Protein AF-A0A0D2YDQ7-F1 (afdb_monomer)

Organism: Fusarium oxysporum (strain Fo5176) (NCBI:txid660025)

Mean predicted aligned error: 11.56 Å

Nearest PDB structures (foldseek):
  8otz-assembly1_DQ  TM=3.233E-01  e=1.548E+00  Bos taurus
  6grj-assembly1_H  TM=3.382E-01  e=8.538E+00  Aeromonas hydrophila
  7a0g-assembly1_DDD  TM=2.797E-01  e=8.132E+00  Serratia marcescens
  7a0g-assembly1_HHH  TM=2.483E-01  e=7.376E+00  Serratia marcescens

pLDDT: mean 74.94, std 15.21, range [38.12, 94.12]

Secondary structure (DSSP, 8-state):
--HHHHHHHHHHHHHHHHHHHHTTHHHHHHHHHHHHH-PPPTT-TTHHHHHHHHHHHHHHHHHHHHHHHHHHHHHHHHHHHHTT----HHHHHHHHHHHHHHHHHHHHHHHHHHHHHHHHHHHHHHHHHHHHHTTS-HHHHHHHHHT-HHHHHHHHHHHHHHHHHHHHHHHHHHHHHHHTT--S-HHHHHHHHHHHHHHHHHHHHHHHHHHHHHHH--SS-GGGS-----GGGGGGGGSS--

Sequence (242 aa):
MDSEEQIRDELFPSETSAVLLGILIPPLLILWISSLYLVRREDDPARMAFMYMKIVFPMALLALTLRFIHVMAMNKILVSHVSDETPLDEFLHCMVHVINRLDALSATLLDVTDVFLIITLFELGNGFLIYLTAKRSSFYLVVRARDKPLIFDSTMIFLGVTVLNLLNPGRQLLMIILDLNQDGRNIAREYFYLIDNILDHWVRFFIIALIFVLGLRKDNGLWTTPSRLPGDLVPAMNVIKG

Structure (mmCIF, N/CA/C/O backbone):
data_AF-A0A0D2YDQ7-F1
#
_entry.id   AF-A0A0D2YDQ7-F1
#
loop_
_atom_site.group_PDB
_atom_site.id
_atom_site.type_symbol
_atom_site.label_atom_id
_atom_site.label_alt_id
_atom_site.label_comp_id
_atom_site.label_asym_id
_atom_site.label_entity_id
_atom_site.label_seq_id
_atom_site.pdbx_PDB_ins_code
_atom_site.Cartn_x
_atom_site.Cartn_y
_atom_site.Cartn_z
_atom_site.occupancy
_atom_site.B_iso_or_equiv
_atom_site.auth_seq_id
_atom_site.auth_comp_id
_atom_site.auth_asym_id
_atom_site.auth_atom_id
_atom_site.pdbx_PDB_model_num
ATOM 1 N N . MET A 1 1 ? 14.907 -15.180 -32.600 1.00 52.59 1 MET A N 1
ATOM 2 C CA . MET A 1 1 ? 14.448 -14.601 -31.326 1.00 52.59 1 MET A CA 1
ATOM 3 C C . MET A 1 1 ? 14.985 -13.209 -31.379 1.00 52.59 1 MET A C 1
ATOM 5 O O . MET A 1 1 ? 16.181 -12.992 -31.199 1.00 52.59 1 MET A O 1
ATOM 9 N N . ASP A 1 2 ? 14.127 -12.347 -31.882 1.00 61.75 2 ASP A N 1
ATOM 10 C CA . ASP A 1 2 ? 14.556 -11.127 -32.538 1.00 61.75 2 ASP A CA 1
ATOM 11 C C . ASP A 1 2 ? 14.401 -10.003 -31.513 1.00 61.75 2 ASP A C 1
ATOM 13 O O . ASP A 1 2 ? 13.579 -10.114 -30.602 1.00 61.75 2 ASP A O 1
ATOM 17 N N . SER A 1 3 ? 15.223 -8.956 -31.580 1.00 62.81 3 SER A N 1
ATOM 18 C CA . SER A 1 3 ? 15.319 -7.979 -30.483 1.00 62.81 3 SER A CA 1
ATOM 19 C C . SER A 1 3 ? 13.960 -7.372 -30.112 1.00 62.81 3 SER A C 1
ATOM 21 O O . SER A 1 3 ? 13.653 -7.251 -28.929 1.00 62.81 3 SER A O 1
ATOM 23 N N . GLU A 1 4 ? 13.104 -7.090 -31.099 1.00 62.59 4 GLU A N 1
ATOM 24 C CA . GLU A 1 4 ? 11.729 -6.602 -30.895 1.00 62.59 4 GLU A CA 1
ATOM 25 C C . GLU A 1 4 ? 10.821 -7.539 -30.078 1.00 62.59 4 GLU A C 1
ATOM 27 O O . GLU A 1 4 ? 9.853 -7.076 -29.475 1.00 62.59 4 GLU A O 1
ATOM 32 N N . GLU A 1 5 ? 11.085 -8.847 -30.084 1.00 65.00 5 GLU A N 1
ATOM 33 C CA . GLU A 1 5 ? 10.310 -9.853 -29.350 1.00 65.00 5 GLU A CA 1
ATOM 34 C C . GLU A 1 5 ? 10.677 -9.803 -27.860 1.00 65.00 5 GLU A C 1
ATOM 36 O O . GLU A 1 5 ? 9.800 -9.624 -27.018 1.00 65.00 5 GLU A O 1
ATOM 41 N N . GLN A 1 6 ? 11.978 -9.798 -27.543 1.00 65.50 6 GLN A N 1
ATOM 42 C CA . GLN A 1 6 ? 12.469 -9.634 -26.169 1.00 65.50 6 GLN A CA 1
ATOM 43 C C . GLN A 1 6 ? 12.083 -8.267 -25.573 1.00 65.50 6 GLN A C 1
ATOM 45 O O . GLN A 1 6 ? 11.610 -8.198 -24.443 1.00 65.50 6 GLN A O 1
ATOM 50 N N . ILE A 1 7 ? 12.225 -7.176 -26.336 1.00 63.25 7 ILE A N 1
ATOM 51 C CA . ILE A 1 7 ? 11.867 -5.820 -25.877 1.00 63.25 7 ILE A CA 1
ATOM 52 C C . ILE A 1 7 ? 10.371 -5.725 -25.545 1.00 63.25 7 ILE A C 1
ATOM 54 O O . ILE A 1 7 ? 9.978 -5.031 -24.608 1.00 63.25 7 ILE A O 1
ATOM 58 N N . ARG A 1 8 ? 9.522 -6.433 -26.298 1.00 63.00 8 ARG A N 1
ATOM 59 C CA . ARG A 1 8 ? 8.079 -6.491 -26.044 1.00 63.00 8 ARG A CA 1
ATOM 60 C C . ARG A 1 8 ? 7.776 -7.244 -24.752 1.00 63.00 8 ARG A C 1
ATOM 62 O O . ARG A 1 8 ? 6.982 -6.745 -23.953 1.00 63.00 8 ARG A O 1
ATOM 69 N N . ASP A 1 9 ? 8.429 -8.383 -24.539 1.00 68.00 9 ASP A N 1
ATOM 70 C CA . ASP A 1 9 ? 8.286 -9.180 -23.320 1.00 68.00 9 ASP A CA 1
ATOM 71 C C . ASP A 1 9 ? 8.752 -8.415 -22.065 1.00 68.00 9 ASP A C 1
ATOM 73 O O . ASP A 1 9 ? 8.064 -8.483 -21.052 1.00 68.00 9 ASP A O 1
ATOM 77 N N . GLU A 1 10 ? 9.815 -7.602 -22.141 1.00 67.69 10 GLU A N 1
ATOM 78 C CA . GLU A 1 10 ? 10.293 -6.757 -21.025 1.00 67.69 10 GLU A CA 1
ATOM 79 C C . GLU A 1 10 ? 9.415 -5.499 -20.780 1.00 67.69 10 GLU A C 1
ATOM 81 O O . GLU A 1 10 ? 9.261 -5.025 -19.644 1.00 67.69 10 GLU A O 1
ATOM 86 N N . LEU A 1 11 ? 8.794 -4.936 -21.827 1.00 69.81 11 LEU A N 1
ATOM 87 C CA . LEU A 1 11 ? 7.985 -3.712 -21.722 1.00 69.81 11 LEU A CA 1
ATOM 88 C C . LEU A 1 11 ? 6.573 -3.963 -21.153 1.00 69.81 11 LEU A C 1
ATOM 90 O O . LEU A 1 11 ? 6.076 -3.165 -20.354 1.00 69.81 11 LEU A O 1
ATOM 94 N N . PHE A 1 12 ? 5.928 -5.084 -21.492 1.00 71.38 12 PHE A N 1
ATOM 95 C CA . PHE A 1 12 ? 4.597 -5.435 -20.969 1.00 71.38 12 PHE A CA 1
ATOM 96 C C . PHE A 1 12 ? 4.493 -5.498 -19.422 1.00 71.38 12 PHE A C 1
ATOM 98 O O . PHE A 1 12 ? 3.561 -4.895 -18.867 1.00 71.38 12 PHE A O 1
ATOM 105 N N . PRO A 1 13 ? 5.386 -6.187 -18.678 1.00 73.12 13 PRO A N 1
ATOM 106 C CA . PRO A 1 13 ? 5.313 -6.257 -17.219 1.00 73.12 13 PRO A CA 1
ATOM 107 C C . PRO A 1 13 ? 5.644 -4.915 -16.552 1.00 73.12 13 PRO A C 1
ATOM 109 O O . PRO A 1 13 ? 5.072 -4.582 -15.512 1.00 73.12 13 PRO A O 1
ATOM 112 N N . SER A 1 14 ? 6.516 -4.101 -17.153 1.00 75.62 14 SER A N 1
ATOM 113 C CA . SER A 1 14 ? 6.865 -2.791 -16.599 1.00 75.62 14 SER A CA 1
ATOM 114 C C . SER A 1 14 ? 5.725 -1.775 -16.768 1.00 75.62 14 SER A C 1
ATOM 116 O O . SER A 1 14 ? 5.317 -1.166 -15.775 1.00 75.62 14 SER A O 1
ATOM 118 N N . GLU A 1 15 ? 5.109 -1.663 -17.953 1.00 79.88 15 GLU A N 1
ATOM 119 C CA . GLU A 1 15 ? 3.945 -0.782 -18.168 1.00 79.88 15 GLU A CA 1
ATOM 120 C C . GLU A 1 15 ? 2.742 -1.174 -17.301 1.00 79.88 15 GLU A C 1
ATOM 122 O O . GLU A 1 15 ? 2.113 -0.320 -16.666 1.00 79.88 15 GLU A O 1
ATOM 127 N N . THR A 1 16 ? 2.435 -2.473 -17.211 1.00 83.00 16 THR A N 1
ATOM 128 C CA . THR A 1 16 ? 1.339 -2.950 -16.353 1.00 83.00 16 THR A CA 1
ATOM 129 C C . THR A 1 16 ? 1.611 -2.675 -14.872 1.00 83.00 16 THR A C 1
ATOM 131 O O . THR A 1 16 ? 0.689 -2.269 -14.161 1.00 83.00 16 THR A O 1
ATOM 134 N N . SER A 1 17 ? 2.864 -2.777 -14.407 1.00 83.12 17 SER A N 1
ATOM 135 C CA . SER A 1 17 ? 3.228 -2.377 -13.040 1.00 83.12 17 SER A CA 1
ATOM 136 C C . SER A 1 17 ? 3.010 -0.876 -12.787 1.00 83.12 17 SER A C 1
ATOM 138 O O . SER A 1 17 ? 2.453 -0.508 -11.752 1.00 83.12 17 SER A O 1
ATOM 140 N N . ALA A 1 18 ? 3.337 -0.004 -13.751 1.00 85.62 18 ALA A N 1
ATOM 141 C CA . ALA A 1 18 ? 3.115 1.437 -13.631 1.00 85.62 18 ALA A CA 1
ATOM 142 C C . ALA A 1 18 ? 1.620 1.779 -13.510 1.00 85.62 18 ALA A C 1
ATOM 144 O O . ALA A 1 18 ? 1.231 2.562 -12.641 1.00 85.62 18 ALA A O 1
ATOM 145 N N . VAL A 1 19 ? 0.760 1.152 -14.320 1.00 88.31 19 VAL A N 1
ATOM 146 C CA . VAL A 1 19 ? -0.703 1.331 -14.241 1.00 88.31 19 VAL A CA 1
ATOM 147 C C . VAL A 1 19 ? -1.256 0.838 -12.895 1.00 88.31 19 VAL A C 1
ATOM 149 O O . VAL A 1 19 ? -2.081 1.518 -12.279 1.00 88.31 19 VAL A O 1
ATOM 152 N N . LEU A 1 20 ? -0.776 -0.311 -12.406 1.00 87.62 20 LEU A N 1
ATOM 153 C CA . LEU A 1 20 ? -1.212 -0.920 -11.142 1.00 87.62 20 LEU A CA 1
ATOM 154 C C . LEU A 1 20 ? -0.705 -0.193 -9.886 1.00 87.62 20 LEU A C 1
ATOM 156 O O . LEU A 1 20 ? -1.307 -0.350 -8.822 1.00 87.62 20 LEU A O 1
ATOM 160 N N . LEU A 1 21 ? 0.339 0.631 -10.006 1.00 88.19 21 LEU A N 1
ATOM 161 C CA . LEU A 1 21 ? 0.698 1.643 -9.011 1.00 88.19 21 LEU A CA 1
ATOM 162 C C . LEU A 1 21 ? -0.196 2.882 -9.158 1.00 88.19 21 LEU A C 1
ATOM 164 O O . LEU A 1 21 ? -0.847 3.295 -8.200 1.00 88.19 21 LEU A O 1
ATOM 168 N N . GLY A 1 22 ? -0.289 3.453 -10.363 1.00 88.25 22 GLY A N 1
ATOM 169 C CA . GLY A 1 22 ? -1.012 4.701 -10.624 1.00 88.25 22 GLY A CA 1
ATOM 170 C C . GLY A 1 22 ? -2.472 4.688 -10.151 1.00 88.25 22 GLY A C 1
ATOM 171 O O . GLY A 1 22 ? -2.949 5.679 -9.595 1.00 88.25 22 GLY A O 1
ATOM 172 N N . ILE A 1 23 ? -3.163 3.550 -10.281 1.00 93.38 23 ILE A N 1
ATOM 173 C CA . ILE A 1 23 ? -4.553 3.371 -9.828 1.00 93.38 23 ILE A CA 1
ATOM 174 C C . ILE A 1 23 ? -4.736 3.461 -8.297 1.00 93.38 23 ILE A C 1
ATOM 176 O O . ILE A 1 23 ? -5.842 3.746 -7.836 1.00 93.38 23 ILE A O 1
ATOM 180 N N . LEU A 1 24 ? -3.674 3.282 -7.500 1.00 92.62 24 LEU A N 1
ATOM 181 C CA . LEU A 1 24 ? -3.715 3.414 -6.038 1.00 92.62 24 LEU A CA 1
ATOM 182 C C . LEU A 1 24 ? -3.564 4.865 -5.550 1.00 92.62 24 LEU A C 1
ATOM 184 O O . LEU A 1 24 ? -3.968 5.166 -4.424 1.00 92.62 24 LEU A O 1
ATOM 188 N N . ILE A 1 25 ? -3.052 5.787 -6.378 1.00 92.50 25 ILE A N 1
ATOM 189 C CA . ILE A 1 25 ? -2.848 7.193 -5.981 1.00 92.50 25 ILE A CA 1
ATOM 190 C C . ILE A 1 25 ? -4.192 7.896 -5.675 1.00 92.50 25 ILE A C 1
ATOM 192 O O . ILE A 1 25 ? -4.313 8.463 -4.584 1.00 92.50 25 ILE A O 1
ATOM 196 N N . PRO A 1 26 ? -5.235 7.846 -6.539 1.00 93.88 26 PRO A N 1
ATOM 197 C CA . PRO A 1 26 ? -6.514 8.502 -6.255 1.00 93.88 26 PRO A CA 1
ATOM 198 C C . PRO A 1 26 ? -7.243 8.005 -4.991 1.00 93.88 26 PRO A C 1
ATOM 200 O O . PRO A 1 26 ? -7.642 8.853 -4.189 1.00 93.88 26 PRO A O 1
ATOM 203 N N . PRO A 1 27 ? -7.430 6.689 -4.737 1.00 93.88 27 PRO A N 1
ATOM 204 C CA . PRO A 1 27 ? -8.112 6.247 -3.524 1.00 93.88 27 PRO A CA 1
ATOM 205 C C . PRO A 1 27 ? -7.292 6.538 -2.262 1.00 93.88 27 PRO A C 1
ATOM 207 O O . PRO A 1 27 ? -7.878 6.907 -1.245 1.00 93.88 27 PRO A O 1
ATOM 210 N N . LEU A 1 28 ? -5.955 6.461 -2.309 1.00 92.12 28 LEU A N 1
ATOM 211 C CA . LEU A 1 28 ? -5.108 6.829 -1.170 1.00 92.12 28 LEU A CA 1
ATOM 212 C C . LEU A 1 28 ? -5.203 8.332 -0.848 1.00 92.12 28 LEU A C 1
ATOM 214 O O . LEU A 1 28 ? -5.300 8.701 0.323 1.00 92.12 28 LEU A O 1
ATOM 218 N N . LEU A 1 29 ? -5.275 9.194 -1.871 1.00 92.94 29 LEU A N 1
ATOM 219 C CA . LEU A 1 29 ? -5.531 10.630 -1.720 1.00 92.94 29 LEU A CA 1
ATOM 220 C C . LEU A 1 29 ? -6.911 10.907 -1.096 1.00 92.94 29 LEU A C 1
ATOM 222 O O . LEU A 1 29 ? -7.022 11.722 -0.179 1.00 92.94 29 LEU A O 1
ATOM 226 N N . ILE A 1 30 ? -7.957 10.203 -1.541 1.00 93.19 30 ILE A N 1
ATOM 227 C CA . ILE A 1 30 ? -9.316 10.322 -0.983 1.00 93.19 30 ILE A CA 1
ATOM 228 C C . ILE A 1 30 ? -9.346 9.888 0.490 1.00 93.19 30 ILE A C 1
ATOM 230 O O . ILE A 1 30 ? -9.940 10.584 1.319 1.00 93.19 30 ILE A O 1
ATOM 234 N N . LEU A 1 31 ? -8.681 8.780 0.841 1.00 91.12 31 LEU A N 1
ATOM 235 C CA . LEU A 1 31 ? -8.554 8.323 2.229 1.00 91.12 31 LEU A CA 1
ATOM 236 C C . LEU A 1 31 ? -7.780 9.339 3.086 1.00 91.12 31 LEU A C 1
ATOM 238 O O . LEU A 1 31 ? -8.224 9.659 4.190 1.00 91.12 31 LEU A O 1
ATOM 242 N N . TRP A 1 32 ? -6.683 9.908 2.570 1.00 92.50 32 TRP A N 1
ATOM 243 C CA . TRP A 1 32 ? -5.919 10.942 3.272 1.00 92.50 32 TRP A CA 1
ATOM 244 C C . TRP A 1 32 ? -6.771 12.177 3.567 1.00 92.50 32 TRP A C 1
ATOM 246 O O . TRP A 1 32 ? -6.893 12.567 4.730 1.00 92.50 32 TRP A O 1
ATOM 256 N N . ILE A 1 33 ? -7.421 12.748 2.549 1.00 90.38 33 ILE A N 1
ATOM 257 C CA . ILE A 1 33 ? -8.299 13.919 2.686 1.00 90.38 33 ILE A CA 1
ATOM 258 C C . ILE A 1 33 ? -9.421 13.628 3.694 1.00 90.38 33 ILE A C 1
ATOM 260 O O . ILE A 1 33 ? -9.651 14.408 4.619 1.00 90.38 33 ILE A O 1
ATOM 264 N N . SER A 1 34 ? -10.053 12.456 3.596 1.00 88.75 34 SER A N 1
ATOM 265 C CA . SER A 1 34 ? -11.087 12.014 4.542 1.00 88.75 34 SER A CA 1
ATOM 266 C C . SER A 1 34 ? -10.557 11.862 5.977 1.00 88.75 34 SER A C 1
ATOM 268 O O . SER A 1 34 ? -11.271 12.148 6.939 1.00 88.75 34 SER A O 1
ATOM 270 N N . SER A 1 35 ? -9.289 11.470 6.149 1.00 85.62 35 SER A N 1
ATOM 271 C CA . SER A 1 35 ? -8.638 11.385 7.461 1.00 85.62 35 SER A CA 1
ATOM 272 C C . SER A 1 35 ? -8.409 12.751 8.109 1.00 85.62 35 SER A C 1
ATOM 274 O O . SER A 1 35 ? -8.455 12.855 9.336 1.00 85.62 35 SER A O 1
ATOM 276 N N . LEU A 1 36 ? -8.224 13.823 7.330 1.00 84.62 36 LEU A N 1
ATOM 277 C CA . LEU A 1 36 ? -8.041 15.168 7.880 1.00 84.62 36 LEU A CA 1
ATOM 278 C C . LEU A 1 36 ? -9.309 15.625 8.616 1.00 84.62 36 LEU A C 1
ATOM 280 O O . LEU A 1 36 ? -9.212 16.010 9.784 1.00 84.62 36 LEU A O 1
ATOM 284 N N . TYR A 1 37 ? -10.484 15.442 8.002 1.00 81.56 37 TYR A N 1
ATOM 285 C CA . TYR A 1 37 ? -11.796 15.759 8.586 1.00 81.56 37 TYR A CA 1
ATOM 286 C C . TYR A 1 37 ? -12.197 14.880 9.785 1.00 81.56 37 TYR A C 1
ATOM 288 O O . TYR A 1 37 ? -13.097 15.245 10.546 1.00 81.56 37 TYR A O 1
ATOM 296 N N . LEU A 1 38 ? -11.527 13.742 10.011 1.00 74.12 38 LEU A N 1
ATOM 297 C CA . LEU A 1 38 ? -11.729 12.932 11.212 1.00 74.12 38 LEU A CA 1
ATOM 298 C C . LEU A 1 38 ? -11.135 13.624 12.450 1.00 74.12 38 LEU A C 1
ATOM 300 O O . LEU A 1 38 ? -9.965 13.449 12.808 1.00 74.12 38 LEU A O 1
ATOM 304 N N . VAL A 1 39 ? -11.993 14.393 13.123 1.00 63.19 39 VAL A N 1
ATOM 305 C CA . VAL A 1 39 ? -11.779 14.932 14.472 1.00 63.19 39 VAL A CA 1
ATOM 306 C C . VAL A 1 39 ? -12.213 13.890 15.513 1.00 63.19 39 VAL A C 1
ATOM 308 O O . VAL A 1 39 ? -13.380 13.467 15.563 1.00 63.19 39 VAL A O 1
ATOM 311 N N . ARG A 1 40 ? -11.257 13.474 16.352 1.00 67.19 40 ARG A N 1
ATOM 312 C CA . ARG A 1 40 ? -11.455 12.610 17.528 1.00 67.19 40 ARG A CA 1
ATOM 313 C C . ARG A 1 40 ? -11.463 13.445 18.812 1.00 67.19 40 ARG A C 1
ATOM 315 O O . ARG A 1 40 ? -10.939 14.556 18.829 1.00 67.19 40 ARG A O 1
ATOM 322 N N . ARG A 1 41 ? -12.128 12.931 19.851 1.00 63.47 41 ARG A N 1
ATOM 323 C CA . ARG A 1 41 ? -12.245 13.596 21.162 1.00 63.47 41 ARG A CA 1
ATOM 324 C C . ARG A 1 41 ? -10.942 13.470 21.953 1.00 63.47 41 ARG A C 1
ATOM 326 O O . ARG A 1 41 ? -10.113 12.625 21.629 1.00 63.47 41 ARG A O 1
ATOM 333 N N . GLU A 1 42 ? -10.791 14.310 22.975 1.00 62.47 42 GLU A N 1
ATOM 334 C CA . GLU A 1 42 ? -9.600 14.361 23.831 1.00 62.47 42 GLU A CA 1
ATOM 335 C C . GLU A 1 42 ? -9.301 12.993 24.472 1.00 62.47 42 GLU A C 1
ATOM 337 O O . GLU A 1 42 ? -8.178 12.502 24.363 1.00 62.47 42 GLU A O 1
ATOM 342 N N . ASP A 1 43 ? -10.341 12.370 25.042 1.00 62.50 43 ASP A N 1
ATOM 343 C CA . ASP A 1 43 ? -10.304 11.170 25.897 1.00 62.50 43 ASP A CA 1
ATOM 344 C C . ASP A 1 43 ? -10.341 9.822 25.142 1.00 62.50 43 ASP A C 1
ATOM 346 O O . ASP A 1 43 ? -10.607 8.776 25.734 1.00 62.50 43 ASP A O 1
ATOM 350 N N . ASP A 1 44 ? -10.161 9.824 23.820 1.00 65.56 44 ASP A N 1
ATOM 351 C CA . ASP A 1 44 ? -10.186 8.608 22.997 1.00 65.56 44 ASP A CA 1
ATOM 352 C C . ASP A 1 44 ? -8.813 7.905 23.042 1.00 65.56 44 ASP A C 1
ATOM 354 O O . ASP A 1 44 ? -7.845 8.455 22.510 1.00 65.56 44 ASP A O 1
ATOM 358 N N . 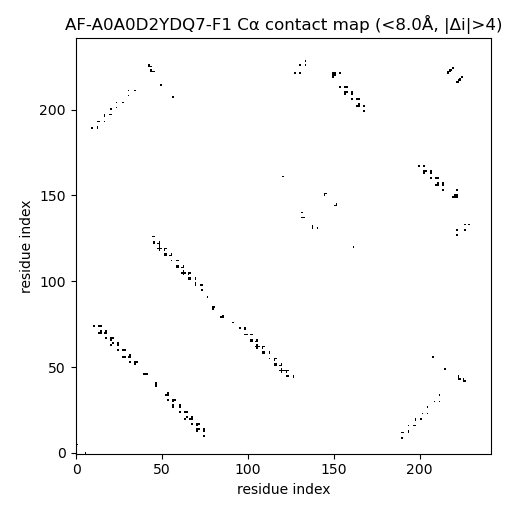PRO A 1 45 ? -8.684 6.689 23.614 1.00 65.38 45 PRO A N 1
ATOM 359 C CA . PRO A 1 45 ? -7.388 6.018 23.737 1.00 65.38 45 PRO A CA 1
ATOM 360 C C . PRO A 1 45 ? -6.762 5.656 22.381 1.00 65.38 45 PRO A C 1
ATOM 362 O O . PRO A 1 45 ? -5.548 5.510 22.297 1.00 65.38 45 PRO A O 1
ATOM 365 N N . ALA A 1 46 ? -7.544 5.565 21.298 1.00 69.25 46 ALA A N 1
ATOM 366 C CA . ALA A 1 46 ? -7.010 5.352 19.952 1.00 69.25 46 ALA A CA 1
ATOM 367 C C . ALA A 1 46 ? -6.621 6.662 19.233 1.00 69.25 46 ALA A C 1
ATOM 369 O O . ALA A 1 46 ? -6.132 6.615 18.102 1.00 69.25 46 ALA A O 1
ATOM 370 N N . ARG A 1 47 ? -6.795 7.842 19.852 1.00 75.88 47 ARG A N 1
ATOM 371 C CA . ARG A 1 47 ? -6.449 9.152 19.261 1.00 75.88 47 ARG A CA 1
ATOM 372 C C . ARG A 1 47 ? -5.009 9.207 18.742 1.00 75.88 47 ARG A C 1
ATOM 374 O O . ARG A 1 47 ? -4.793 9.792 17.684 1.00 75.88 47 ARG A O 1
ATOM 381 N N . MET A 1 48 ? -4.059 8.575 19.437 1.00 79.12 48 MET A N 1
ATOM 382 C CA . MET A 1 48 ? -2.651 8.518 19.021 1.00 79.12 48 MET A CA 1
ATOM 383 C C . MET A 1 48 ? -2.459 7.704 17.736 1.00 79.12 48 MET A C 1
ATOM 385 O O . MET A 1 48 ? -1.883 8.221 16.781 1.00 79.12 48 MET A O 1
ATOM 389 N N . ALA A 1 49 ? -3.035 6.500 17.640 1.00 81.81 49 ALA A N 1
ATOM 390 C CA . ALA A 1 49 ? -3.018 5.692 16.414 1.00 81.81 49 ALA A CA 1
ATOM 391 C C . ALA A 1 49 ? -3.538 6.485 15.195 1.00 81.81 49 ALA A C 1
ATOM 393 O O . ALA A 1 49 ? -2.923 6.502 14.130 1.00 81.81 49 ALA A O 1
ATOM 394 N N . PHE A 1 50 ? -4.631 7.236 15.364 1.00 82.12 50 PHE A N 1
ATOM 395 C CA . PHE A 1 50 ? -5.189 8.070 14.292 1.00 82.12 50 PHE A CA 1
ATOM 396 C C . PHE A 1 50 ? -4.462 9.405 14.070 1.00 82.12 50 PHE A C 1
ATOM 398 O O . PHE A 1 50 ? -4.720 10.063 13.062 1.00 82.12 50 PHE A O 1
ATOM 405 N N . MET A 1 51 ? -3.533 9.791 14.947 1.00 84.75 51 MET A N 1
ATOM 406 C CA . MET A 1 51 ? -2.562 10.854 14.684 1.00 84.75 51 MET A CA 1
ATOM 407 C C . MET A 1 51 ? -1.442 10.331 13.774 1.00 84.75 51 MET A C 1
ATOM 409 O O . MET A 1 51 ? -1.165 10.952 12.749 1.00 84.75 51 MET A O 1
ATOM 413 N N . TYR A 1 52 ? -0.882 9.153 14.075 1.00 87.81 52 TYR A N 1
ATOM 414 C CA . TYR A 1 52 ? 0.129 8.502 13.232 1.00 87.81 52 TYR A CA 1
ATOM 415 C C . TYR A 1 52 ? -0.402 8.178 11.830 1.00 87.81 52 TYR A C 1
ATOM 417 O O . TYR A 1 52 ? 0.290 8.447 10.850 1.00 87.81 52 TYR A O 1
ATOM 425 N N . MET A 1 53 ? -1.662 7.743 11.690 1.00 85.50 53 MET A N 1
ATOM 426 C CA . MET A 1 53 ? -2.281 7.554 10.367 1.00 85.50 53 MET A CA 1
ATOM 427 C C . MET A 1 53 ? -2.235 8.812 9.482 1.00 85.50 53 MET A C 1
ATOM 429 O O . MET A 1 53 ? -2.024 8.696 8.277 1.00 85.50 53 MET A O 1
ATOM 433 N N . LYS A 1 54 ? -2.361 10.024 10.049 1.00 88.31 54 LYS A N 1
ATOM 434 C CA . LYS A 1 54 ? -2.269 11.283 9.276 1.00 88.31 54 LYS A CA 1
ATOM 435 C C . LYS A 1 54 ? -0.847 11.584 8.768 1.00 88.31 54 LYS A C 1
ATOM 437 O O . LYS A 1 54 ? -0.705 12.461 7.921 1.00 88.31 54 LYS A O 1
ATOM 442 N N . ILE A 1 55 ? 0.165 10.847 9.241 1.00 89.56 55 ILE A N 1
ATOM 443 C CA . ILE A 1 55 ? 1.555 10.843 8.747 1.00 89.56 55 ILE A CA 1
ATOM 444 C C . ILE A 1 55 ? 1.768 9.691 7.747 1.00 89.56 55 ILE A C 1
ATOM 446 O O . ILE A 1 55 ? 2.333 9.915 6.679 1.00 89.56 55 ILE A O 1
ATOM 450 N N . VAL A 1 56 ? 1.243 8.493 8.045 1.00 91.56 56 VAL A N 1
ATOM 451 C CA . VAL A 1 56 ? 1.252 7.313 7.151 1.00 91.56 56 VAL A CA 1
ATOM 452 C C . VAL A 1 56 ? 0.672 7.654 5.776 1.00 91.56 56 VAL A C 1
ATOM 454 O O . VAL A 1 56 ? 1.294 7.366 4.760 1.00 91.56 56 VAL A O 1
ATOM 457 N N . PHE A 1 57 ? -0.497 8.302 5.731 1.00 90.69 57 PHE A N 1
ATOM 458 C CA . PHE A 1 57 ? -1.185 8.644 4.483 1.00 90.69 57 PHE A CA 1
ATOM 459 C C . PHE A 1 57 ? -0.338 9.460 3.479 1.00 90.69 57 PHE A C 1
ATOM 461 O O . PHE A 1 57 ? -0.147 8.982 2.359 1.00 90.69 57 PHE A O 1
ATOM 468 N N . PRO A 1 58 ? 0.174 10.664 3.816 1.00 92.44 58 PRO A N 1
ATOM 469 C CA . PRO A 1 58 ? 0.971 11.457 2.883 1.00 92.44 58 PRO A CA 1
ATOM 470 C C . PRO A 1 58 ? 2.344 10.837 2.604 1.00 92.44 58 PRO A C 1
ATOM 472 O O . PRO A 1 58 ? 2.865 11.030 1.510 1.00 92.44 58 PRO A O 1
ATOM 475 N N . MET A 1 59 ? 2.922 10.079 3.544 1.00 93.12 59 MET A N 1
ATOM 476 C CA . MET A 1 59 ? 4.202 9.397 3.331 1.00 93.12 59 MET A CA 1
ATOM 477 C C . MET A 1 59 ? 4.070 8.251 2.319 1.00 93.12 59 MET A C 1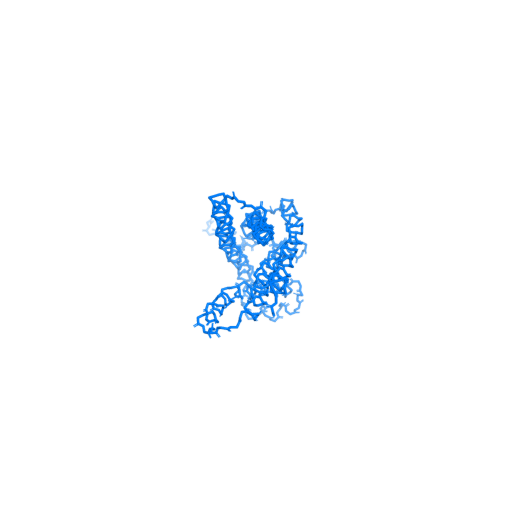
ATOM 479 O O . MET A 1 59 ? 4.830 8.206 1.353 1.00 93.12 59 MET A O 1
ATOM 483 N N . ALA A 1 60 ? 3.046 7.406 2.469 1.00 92.31 60 ALA A N 1
ATOM 484 C CA . ALA A 1 60 ? 2.707 6.361 1.506 1.00 92.31 60 ALA A CA 1
ATOM 485 C C . ALA A 1 60 ? 2.373 6.944 0.123 1.00 92.31 60 ALA A C 1
ATOM 487 O O . ALA A 1 60 ? 2.795 6.401 -0.894 1.00 92.31 60 ALA A O 1
ATOM 488 N N . LEU A 1 61 ? 1.647 8.068 0.076 1.00 93.69 61 LEU A N 1
ATOM 489 C CA . LEU A 1 61 ? 1.296 8.744 -1.174 1.00 93.69 61 LEU A CA 1
ATOM 490 C C . LEU A 1 61 ? 2.527 9.341 -1.869 1.00 93.69 61 LEU A C 1
ATOM 492 O O . LEU A 1 61 ? 2.651 9.197 -3.082 1.00 93.69 61 LEU A O 1
ATOM 496 N N . LEU A 1 62 ? 3.440 9.969 -1.121 1.00 94.12 62 LEU A N 1
ATOM 497 C CA . LEU A 1 62 ? 4.694 10.503 -1.657 1.00 94.12 62 LEU A CA 1
ATOM 498 C C . LEU A 1 62 ? 5.612 9.386 -2.169 1.00 94.12 62 LEU A C 1
ATOM 500 O O . LEU A 1 62 ? 6.162 9.503 -3.259 1.00 94.12 62 LEU A O 1
ATOM 504 N N . ALA A 1 63 ? 5.750 8.290 -1.422 1.00 93.12 63 ALA A N 1
ATOM 505 C CA . ALA A 1 63 ? 6.506 7.130 -1.880 1.00 93.12 63 ALA A CA 1
ATOM 506 C C . ALA A 1 63 ? 5.915 6.561 -3.180 1.00 93.12 63 ALA A C 1
ATOM 508 O O . ALA A 1 63 ? 6.616 6.394 -4.172 1.00 93.12 63 ALA A O 1
ATOM 509 N N . LEU A 1 64 ? 4.600 6.335 -3.217 1.00 92.06 64 LEU A N 1
ATOM 510 C CA . LEU A 1 64 ? 3.950 5.695 -4.358 1.00 92.06 64 LEU A CA 1
ATOM 511 C C . LEU A 1 64 ? 3.961 6.583 -5.619 1.00 92.06 64 LEU A C 1
ATOM 513 O O . LEU A 1 64 ? 4.127 6.059 -6.722 1.00 92.06 64 LEU A O 1
ATOM 517 N N . THR A 1 65 ? 3.885 7.917 -5.492 1.00 92.56 65 THR A N 1
ATOM 518 C CA . THR A 1 65 ? 4.106 8.820 -6.639 1.00 92.56 65 THR A CA 1
ATOM 519 C C . THR A 1 65 ? 5.556 8.799 -7.126 1.00 92.56 65 THR A C 1
ATOM 521 O O . THR A 1 65 ? 5.775 8.831 -8.335 1.00 92.56 65 THR A O 1
ATOM 524 N N . LEU A 1 66 ? 6.546 8.676 -6.234 1.00 92.62 66 LEU A N 1
ATOM 525 C CA . LEU A 1 66 ? 7.956 8.520 -6.612 1.00 92.62 66 LEU A CA 1
ATOM 526 C C . LEU A 1 66 ? 8.225 7.173 -7.305 1.00 92.62 66 LEU A C 1
ATOM 528 O O . LEU A 1 66 ? 8.872 7.169 -8.351 1.00 92.62 66 LEU A O 1
ATOM 532 N N . ARG A 1 67 ? 7.664 6.057 -6.807 1.00 90.31 67 ARG A N 1
ATOM 533 C CA . ARG A 1 67 ? 7.725 4.733 -7.463 1.00 90.31 67 ARG A CA 1
ATOM 534 C C . ARG A 1 67 ? 7.103 4.770 -8.860 1.00 90.31 67 ARG A C 1
ATOM 536 O O . ARG A 1 67 ? 7.690 4.268 -9.813 1.00 90.31 67 ARG A O 1
ATOM 543 N N . PHE A 1 68 ? 5.946 5.419 -9.000 1.00 90.62 68 PHE A N 1
ATOM 544 C CA . PHE A 1 68 ? 5.283 5.607 -10.293 1.00 90.62 68 PHE A CA 1
ATOM 545 C C . PHE A 1 68 ? 6.141 6.425 -11.274 1.00 90.62 68 PHE A C 1
ATOM 547 O O . PHE A 1 68 ? 6.299 6.028 -12.428 1.00 90.62 68 PHE A O 1
ATOM 554 N N . ILE A 1 69 ? 6.743 7.531 -10.817 1.00 90.50 69 ILE A N 1
ATOM 555 C CA . ILE A 1 69 ? 7.665 8.343 -11.630 1.00 90.50 69 ILE A CA 1
ATOM 556 C C . ILE A 1 69 ? 8.904 7.531 -12.033 1.00 90.50 69 ILE A C 1
ATOM 558 O O . ILE A 1 69 ? 9.310 7.609 -13.190 1.00 90.50 69 ILE A O 1
ATOM 562 N N . HIS A 1 70 ? 9.474 6.732 -11.123 1.00 90.19 70 HIS A N 1
ATOM 563 C CA . HIS A 1 70 ? 10.621 5.867 -11.407 1.00 90.19 70 HIS A CA 1
ATOM 564 C C . HIS A 1 70 ? 10.328 4.883 -12.551 1.00 90.19 70 HIS A C 1
ATOM 566 O O . HIS A 1 70 ? 11.052 4.887 -13.546 1.00 90.19 70 HIS A O 1
ATOM 572 N N . VAL A 1 71 ? 9.246 4.097 -12.456 1.00 87.44 71 VAL A N 1
ATOM 573 C CA . VAL A 1 71 ? 8.900 3.103 -13.491 1.00 87.44 71 VAL A CA 1
ATOM 574 C C . VAL A 1 71 ? 8.596 3.792 -14.826 1.00 87.44 71 VAL A C 1
ATOM 576 O O . VAL A 1 71 ? 9.171 3.435 -15.850 1.00 87.44 71 VAL A O 1
ATOM 579 N N . MET A 1 72 ? 7.779 4.852 -14.826 1.00 87.94 72 MET A N 1
ATOM 580 C CA . MET A 1 72 ? 7.463 5.601 -16.052 1.00 87.94 72 MET A CA 1
ATOM 581 C C . MET A 1 72 ? 8.699 6.241 -16.709 1.00 87.94 72 MET A C 1
ATOM 583 O O . MET A 1 72 ? 8.727 6.407 -17.930 1.00 87.94 72 MET A O 1
ATOM 587 N N . ALA A 1 73 ? 9.719 6.610 -15.927 1.00 86.62 73 ALA A N 1
ATOM 588 C CA . ALA A 1 73 ? 10.976 7.138 -16.447 1.00 86.62 73 ALA A CA 1
ATOM 589 C C . ALA A 1 73 ? 11.894 6.029 -16.991 1.00 86.62 73 ALA A C 1
ATOM 591 O O . ALA A 1 73 ? 12.463 6.206 -18.068 1.00 86.62 73 ALA A O 1
ATOM 592 N N . MET A 1 74 ? 11.988 4.877 -16.314 1.00 85.00 74 MET A N 1
ATOM 593 C CA . MET A 1 74 ? 12.751 3.725 -16.815 1.00 85.00 74 MET A CA 1
ATOM 594 C C . MET A 1 74 ? 12.171 3.163 -18.115 1.00 85.00 74 MET A C 1
ATOM 596 O O . MET A 1 74 ? 12.930 2.925 -19.050 1.00 85.00 74 MET A O 1
ATOM 600 N N . ASN A 1 75 ? 10.845 3.051 -18.237 1.00 83.62 75 ASN A N 1
ATOM 601 C CA . ASN A 1 75 ? 10.203 2.611 -19.481 1.00 83.62 75 ASN A CA 1
ATOM 602 C C . ASN A 1 75 ? 10.544 3.538 -20.658 1.00 83.62 75 ASN A C 1
ATOM 604 O O . ASN A 1 75 ? 10.845 3.067 -21.753 1.00 83.62 75 ASN A O 1
ATOM 608 N N . LYS A 1 76 ? 10.569 4.860 -20.433 1.00 81.94 76 LYS A N 1
ATOM 609 C CA . LYS A 1 76 ? 11.005 5.816 -21.461 1.00 81.94 76 LYS A CA 1
ATOM 610 C C . LYS A 1 76 ? 12.481 5.672 -21.819 1.00 81.94 76 LYS A C 1
ATOM 612 O O . LYS A 1 76 ? 12.802 5.760 -22.998 1.00 81.94 76 LYS A O 1
ATOM 617 N N . ILE A 1 77 ? 13.350 5.439 -20.833 1.00 80.81 77 ILE A N 1
ATOM 618 C CA . ILE A 1 77 ? 14.783 5.206 -21.058 1.00 80.81 77 ILE A CA 1
ATOM 619 C C . ILE A 1 77 ? 15.016 3.946 -21.895 1.00 80.81 77 ILE A C 1
ATOM 621 O O . ILE A 1 77 ? 15.769 4.003 -22.866 1.00 80.81 77 ILE A O 1
ATOM 625 N N . LEU A 1 78 ? 14.336 2.843 -21.566 1.00 77.56 78 LEU A N 1
ATOM 626 C CA . LEU A 1 78 ? 14.421 1.580 -22.300 1.00 77.56 78 LEU A CA 1
ATOM 627 C C . LEU A 1 78 ? 14.030 1.773 -23.774 1.00 77.56 78 LEU A C 1
ATOM 629 O O . LEU A 1 78 ? 14.796 1.421 -24.667 1.00 77.56 78 LEU A O 1
ATOM 633 N N . VAL A 1 79 ? 12.889 2.423 -24.029 1.00 77.44 79 VAL A N 1
ATOM 634 C CA . VAL A 1 79 ? 12.419 2.723 -25.392 1.00 77.44 79 VAL A CA 1
ATOM 635 C C . VAL A 1 79 ? 13.377 3.664 -26.138 1.00 77.44 79 VAL A C 1
ATOM 637 O O . VAL A 1 79 ? 13.679 3.411 -27.303 1.00 77.44 79 VAL A O 1
ATOM 640 N N . SER A 1 80 ? 13.914 4.710 -25.495 1.00 75.31 80 SER A N 1
ATOM 641 C CA . SER A 1 80 ? 14.867 5.618 -26.158 1.00 75.31 80 SER A CA 1
ATOM 642 C C . SER A 1 80 ? 16.211 4.957 -26.475 1.00 75.31 80 SER A C 1
ATOM 644 O O . SER A 1 80 ? 16.802 5.257 -27.508 1.00 75.31 80 SER A O 1
ATOM 646 N N . HIS A 1 81 ? 16.674 4.037 -25.622 1.00 72.19 81 HIS A N 1
ATOM 647 C CA . HIS A 1 81 ? 17.913 3.287 -25.836 1.00 72.19 81 HIS A CA 1
ATOM 648 C C . HIS A 1 81 ? 17.785 2.292 -27.000 1.00 72.19 81 HIS A C 1
ATOM 650 O O . HIS A 1 81 ? 18.708 2.155 -27.794 1.00 72.19 81 HIS A O 1
ATOM 656 N N . VAL A 1 82 ? 16.617 1.655 -27.139 1.00 69.50 82 VAL A N 1
ATOM 657 C CA . VAL A 1 82 ? 16.279 0.773 -28.269 1.00 69.50 82 VAL A CA 1
ATOM 658 C C . VAL A 1 82 ? 16.204 1.526 -29.600 1.00 69.50 82 VAL A C 1
ATOM 660 O O . VAL A 1 82 ? 16.589 0.980 -30.630 1.00 69.50 82 VAL A O 1
ATOM 663 N N . SER A 1 83 ? 15.693 2.760 -29.596 1.00 67.88 83 SER A N 1
ATOM 664 C CA . SER A 1 83 ? 15.408 3.509 -30.828 1.00 67.88 83 SER A CA 1
ATOM 665 C C . SER A 1 83 ? 16.624 4.221 -31.448 1.00 67.88 83 SER A C 1
ATOM 667 O O . SER A 1 83 ? 16.463 4.892 -32.465 1.00 67.88 83 SER A O 1
ATOM 669 N N . ASP A 1 84 ? 17.812 4.109 -30.839 1.00 65.50 84 ASP A N 1
ATOM 670 C CA . ASP A 1 84 ? 19.080 4.738 -31.269 1.00 65.50 84 ASP A CA 1
ATOM 671 C C . ASP A 1 84 ? 19.030 6.289 -31.380 1.00 65.50 84 ASP A C 1
ATOM 673 O O . ASP A 1 84 ? 19.902 6.932 -31.963 1.00 65.50 84 ASP A O 1
ATOM 677 N N . GLU A 1 85 ? 18.008 6.931 -30.793 1.00 63.91 85 GLU A N 1
ATOM 678 C CA . GLU A 1 85 ? 17.741 8.375 -30.934 1.00 63.91 85 GLU A CA 1
ATOM 679 C C . GLU A 1 85 ? 18.589 9.276 -30.006 1.00 63.91 85 GLU A C 1
ATOM 681 O O . GLU A 1 85 ? 18.520 10.504 -30.110 1.00 63.91 85 GLU A O 1
ATOM 686 N N . THR A 1 86 ? 19.378 8.717 -29.076 1.00 57.84 86 THR A N 1
ATOM 687 C CA . THR A 1 86 ? 19.991 9.484 -27.966 1.00 57.84 86 THR A CA 1
ATOM 688 C C . THR A 1 86 ? 21.522 9.364 -27.848 1.00 57.84 86 THR A C 1
ATOM 690 O O . THR A 1 86 ? 22.017 8.694 -26.938 1.00 57.84 86 THR A O 1
ATOM 693 N N . PRO A 1 87 ? 22.309 10.074 -28.680 1.00 59.59 87 PRO A N 1
ATOM 694 C CA . PRO A 1 87 ? 23.769 10.105 -28.576 1.00 59.59 87 PRO A CA 1
ATOM 695 C C . PRO A 1 87 ? 24.270 11.119 -27.523 1.00 59.59 87 PRO A C 1
ATOM 697 O O . PRO A 1 87 ? 24.820 12.166 -27.869 1.00 59.59 87 PRO A O 1
ATOM 700 N N . LEU A 1 88 ? 24.099 10.815 -26.227 1.00 62.84 88 LEU A N 1
ATOM 701 C CA . LEU A 1 88 ? 24.886 11.441 -25.148 1.00 62.84 88 LEU A CA 1
ATOM 702 C C . LEU A 1 88 ? 24.921 10.568 -23.875 1.00 62.84 88 LEU A C 1
ATOM 704 O O . LEU A 1 88 ? 24.147 10.778 -22.937 1.00 62.84 88 LEU A O 1
ATOM 708 N N . ASP A 1 89 ? 25.849 9.607 -23.825 1.00 71.81 89 ASP A N 1
ATOM 709 C CA . ASP A 1 89 ? 25.969 8.611 -22.741 1.00 71.81 89 ASP A CA 1
ATOM 710 C C . ASP A 1 89 ? 26.029 9.226 -21.333 1.00 71.81 89 ASP A C 1
ATOM 712 O O . ASP A 1 89 ? 25.448 8.695 -20.387 1.00 71.81 89 ASP A O 1
ATOM 716 N N . GLU A 1 90 ? 26.687 10.380 -21.186 1.00 76.06 90 GLU A N 1
ATOM 717 C CA . GLU A 1 90 ? 26.800 11.100 -19.912 1.00 76.06 90 GLU A CA 1
ATOM 718 C C . GLU A 1 90 ? 25.430 11.555 -19.374 1.00 76.06 90 GLU A C 1
ATOM 720 O O . GLU A 1 90 ? 25.165 11.449 -18.174 1.00 76.06 90 GLU A O 1
ATOM 725 N N . PHE A 1 91 ? 24.521 11.992 -20.254 1.00 78.94 91 PHE A N 1
ATOM 726 C CA . PHE A 1 91 ? 23.158 12.368 -19.870 1.00 78.94 91 PHE A CA 1
ATOM 727 C C . PHE A 1 91 ? 22.306 11.140 -19.539 1.00 78.94 91 PHE A C 1
ATOM 729 O O . PHE A 1 91 ? 21.580 11.155 -18.545 1.00 78.94 91 PHE A O 1
ATOM 736 N N . LEU A 1 92 ? 22.439 10.056 -20.311 1.00 81.50 92 LEU A N 1
ATOM 737 C CA . LEU A 1 92 ? 21.743 8.793 -20.050 1.00 81.50 92 LEU A CA 1
ATOM 738 C C . LEU A 1 92 ? 22.150 8.206 -18.686 1.00 81.50 92 LEU A C 1
ATOM 740 O O . LEU A 1 92 ? 21.294 7.908 -17.853 1.00 81.50 92 LEU A O 1
ATOM 744 N N . HIS A 1 93 ? 23.456 8.142 -18.413 1.00 82.94 93 HIS A N 1
ATOM 745 C CA . HIS A 1 93 ? 24.014 7.712 -17.130 1.00 82.94 93 HIS A CA 1
ATOM 746 C C . HIS A 1 93 ? 23.567 8.621 -15.968 1.00 82.94 93 HIS A C 1
ATOM 748 O O . HIS A 1 93 ? 23.224 8.132 -14.888 1.00 82.94 93 HIS A O 1
ATOM 754 N N . CYS A 1 94 ? 23.512 9.941 -16.186 1.00 84.38 94 CYS A N 1
ATOM 755 C CA . CYS A 1 94 ? 22.989 10.897 -15.208 1.00 84.38 94 CYS A CA 1
ATOM 756 C C . CYS A 1 94 ? 21.503 10.644 -14.890 1.00 84.38 94 CYS A C 1
ATOM 758 O O . CYS A 1 94 ? 21.136 10.556 -13.717 1.00 84.38 94 CYS A O 1
ATOM 760 N N . MET A 1 95 ? 20.653 10.452 -15.908 1.00 83.75 95 MET A N 1
ATOM 761 C CA . MET A 1 95 ? 19.234 10.141 -15.703 1.00 83.75 95 MET A CA 1
ATOM 762 C C . MET A 1 95 ? 19.042 8.832 -14.934 1.00 83.75 95 MET A C 1
ATOM 764 O O . MET A 1 95 ? 18.319 8.824 -13.940 1.00 83.75 95 MET A O 1
ATOM 768 N N . VAL A 1 96 ? 19.721 7.748 -15.330 1.00 86.06 96 VAL A N 1
ATOM 769 C CA . VAL A 1 96 ? 19.654 6.446 -14.638 1.00 86.06 96 VAL A CA 1
ATOM 770 C C . VAL A 1 96 ? 20.052 6.582 -13.163 1.00 86.06 96 VAL A C 1
ATOM 772 O O . VAL A 1 96 ? 19.357 6.075 -12.283 1.00 86.06 96 VAL A O 1
ATOM 775 N N . HIS A 1 97 ? 21.118 7.329 -12.855 1.00 88.62 97 HIS A N 1
ATOM 776 C CA . HIS A 1 97 ? 21.537 7.599 -11.473 1.00 88.62 97 HIS A CA 1
ATOM 777 C C . HIS A 1 97 ? 20.496 8.388 -10.666 1.00 88.62 97 HIS A C 1
ATOM 779 O O . HIS A 1 97 ? 20.222 8.033 -9.516 1.00 88.62 97 HIS A O 1
ATOM 785 N N . VAL A 1 98 ? 19.881 9.418 -11.255 1.00 88.75 98 VAL A N 1
ATOM 786 C CA . VAL A 1 98 ? 18.800 10.188 -10.615 1.00 88.75 98 VAL A CA 1
ATOM 787 C C . VAL A 1 98 ? 17.577 9.305 -10.363 1.00 88.75 98 VAL A C 1
ATOM 789 O O . VAL A 1 98 ? 17.033 9.310 -9.260 1.00 88.75 98 VAL A O 1
ATOM 792 N N . ILE A 1 99 ? 17.168 8.505 -11.346 1.00 89.81 99 ILE A N 1
ATOM 793 C CA . ILE A 1 99 ? 15.975 7.653 -11.278 1.00 89.81 99 ILE A CA 1
ATOM 794 C C . ILE A 1 99 ? 16.164 6.509 -10.268 1.00 89.81 99 ILE A C 1
ATOM 796 O O . ILE A 1 99 ? 15.244 6.217 -9.503 1.00 89.81 99 ILE A O 1
ATOM 800 N N . ASN A 1 100 ? 17.368 5.941 -10.156 1.00 89.25 100 ASN A N 1
ATOM 801 C CA . ASN A 1 100 ? 17.706 4.974 -9.104 1.00 89.25 100 ASN A CA 1
ATOM 802 C C . ASN A 1 100 ? 17.707 5.607 -7.698 1.00 89.25 100 ASN A C 1
ATOM 804 O O . ASN A 1 100 ? 17.346 4.950 -6.721 1.00 89.25 100 ASN A O 1
ATOM 808 N N . ARG A 1 101 ? 18.051 6.898 -7.568 1.00 91.44 101 ARG A N 1
ATOM 809 C CA . ARG A 1 101 ? 17.905 7.629 -6.294 1.00 91.44 101 ARG A CA 1
ATOM 810 C C . ARG A 1 101 ? 16.451 7.930 -5.940 1.00 91.44 101 ARG A C 1
ATOM 812 O O . ARG A 1 101 ? 16.127 7.901 -4.756 1.00 91.44 101 ARG A O 1
ATOM 819 N N . LEU A 1 102 ? 15.584 8.189 -6.924 1.00 90.06 102 LEU A N 1
ATOM 820 C CA . LEU A 1 102 ? 14.139 8.303 -6.685 1.00 90.06 102 LEU A CA 1
ATOM 821 C C . LEU A 1 102 ? 13.561 6.982 -6.157 1.00 90.06 102 LEU A C 1
ATOM 823 O O . LEU A 1 102 ? 12.724 7.019 -5.257 1.00 90.06 102 LEU A O 1
ATOM 827 N N . ASP A 1 103 ? 14.053 5.834 -6.636 1.00 90.00 103 ASP A N 1
ATOM 828 C CA . ASP A 1 103 ? 13.613 4.522 -6.144 1.00 90.00 103 ASP A CA 1
ATOM 829 C C . ASP A 1 103 ? 14.051 4.259 -4.700 1.00 90.00 103 ASP A C 1
ATOM 831 O O . ASP A 1 103 ? 13.229 3.924 -3.852 1.00 90.00 103 ASP A O 1
ATOM 835 N N . ALA A 1 104 ? 15.326 4.503 -4.378 1.00 90.31 104 ALA A N 1
ATOM 836 C CA . ALA A 1 104 ? 15.832 4.370 -3.010 1.00 90.31 104 ALA A CA 1
ATOM 837 C C . ALA A 1 104 ? 15.125 5.322 -2.022 1.00 90.31 104 ALA A C 1
ATOM 839 O O . ALA A 1 104 ? 14.878 4.964 -0.867 1.00 90.31 104 ALA A O 1
ATOM 840 N N . LEU A 1 105 ? 14.762 6.529 -2.471 1.00 93.00 105 LEU A N 1
ATOM 841 C CA . LEU A 1 105 ? 13.985 7.480 -1.674 1.00 93.00 105 LEU A CA 1
ATOM 842 C C . LEU A 1 105 ? 12.519 7.030 -1.525 1.00 93.00 105 LEU A C 1
ATOM 844 O O . LEU A 1 105 ? 11.953 7.164 -0.445 1.00 93.00 105 LEU A O 1
ATOM 848 N N . SER A 1 106 ? 11.922 6.425 -2.556 1.00 93.12 106 SER A N 1
ATOM 849 C CA . SER A 1 106 ? 10.612 5.768 -2.453 1.00 93.12 106 SER A CA 1
ATOM 850 C C . SER A 1 106 ? 10.638 4.614 -1.446 1.00 93.12 106 SER A C 1
ATOM 852 O O . SER A 1 106 ? 9.804 4.573 -0.545 1.00 93.12 106 SER A O 1
ATOM 854 N N . ALA A 1 107 ? 11.598 3.693 -1.567 1.00 89.69 107 ALA A N 1
ATOM 855 C CA . ALA A 1 107 ? 11.731 2.528 -0.694 1.00 89.69 107 ALA A CA 1
ATOM 856 C C . ALA A 1 107 ? 11.884 2.937 0.779 1.00 89.69 107 ALA A C 1
ATOM 858 O O . ALA A 1 107 ? 11.096 2.513 1.619 1.00 89.69 107 ALA A O 1
ATOM 859 N N . THR A 1 108 ? 12.799 3.863 1.080 1.00 90.81 108 THR A N 1
ATOM 860 C CA . THR A 1 108 ? 12.996 4.344 2.459 1.00 90.81 108 THR A CA 1
ATOM 861 C C . THR A 1 108 ? 11.782 5.090 3.029 1.00 90.81 108 THR A C 1
ATOM 863 O O . THR A 1 108 ? 11.533 5.015 4.233 1.00 90.81 108 THR A O 1
ATOM 866 N N . LEU A 1 109 ? 10.964 5.756 2.202 1.00 93.25 109 LEU A N 1
ATOM 867 C CA . LEU A 1 109 ? 9.676 6.300 2.652 1.00 93.25 109 LEU A CA 1
ATOM 868 C C . LEU A 1 109 ? 8.644 5.196 2.947 1.00 93.25 109 LEU A C 1
ATOM 870 O O . LEU A 1 109 ? 7.845 5.364 3.869 1.00 93.25 109 LEU A O 1
ATOM 874 N N . LEU A 1 110 ? 8.656 4.067 2.228 1.00 90.75 110 LEU A N 1
ATOM 875 C CA . LEU A 1 110 ? 7.818 2.902 2.548 1.00 90.75 110 LEU A CA 1
ATOM 876 C C . LEU A 1 110 ? 8.275 2.214 3.843 1.00 90.75 110 LEU A C 1
ATOM 878 O O . LEU A 1 110 ? 7.426 1.902 4.674 1.00 90.75 110 LEU A O 1
ATOM 882 N N . ASP A 1 111 ? 9.581 2.075 4.078 1.00 89.06 111 ASP A N 1
ATOM 883 C CA . ASP A 1 111 ? 10.119 1.520 5.330 1.00 89.06 111 ASP A CA 1
ATOM 884 C C . ASP A 1 111 ? 9.675 2.349 6.550 1.00 89.06 111 ASP A C 1
ATOM 886 O O . ASP A 1 111 ? 9.188 1.815 7.550 1.00 89.06 111 ASP A O 1
ATOM 890 N N . VAL A 1 112 ? 9.771 3.682 6.462 1.00 90.88 112 VAL A N 1
ATOM 891 C CA . VAL A 1 112 ? 9.309 4.586 7.531 1.00 90.88 112 VAL A CA 1
ATOM 892 C C . VAL A 1 112 ? 7.775 4.586 7.641 1.00 90.88 112 VAL A C 1
ATOM 894 O O . VAL A 1 112 ? 7.243 4.671 8.752 1.00 90.88 112 VAL A O 1
ATOM 897 N N . THR A 1 113 ? 7.048 4.411 6.530 1.00 91.94 113 THR A N 1
ATOM 898 C CA . THR A 1 113 ? 5.587 4.199 6.541 1.00 91.94 113 THR A CA 1
ATOM 899 C C . THR A 1 113 ? 5.224 2.938 7.328 1.00 91.94 113 THR A C 1
ATOM 901 O O . THR A 1 113 ? 4.319 2.988 8.162 1.00 91.94 113 THR A O 1
ATOM 904 N N . ASP A 1 114 ? 5.947 1.834 7.125 1.00 88.50 114 ASP A N 1
ATOM 905 C CA . ASP A 1 114 ? 5.710 0.565 7.818 1.00 88.50 114 ASP A CA 1
ATOM 906 C C . ASP A 1 114 ? 6.046 0.659 9.316 1.00 88.50 114 ASP A C 1
ATOM 908 O O . ASP A 1 114 ? 5.294 0.143 10.145 1.00 88.50 114 ASP A O 1
ATOM 912 N N . VAL A 1 115 ? 7.079 1.418 9.705 1.00 90.00 115 VAL A N 1
ATOM 913 C CA . VAL A 1 115 ? 7.335 1.750 11.121 1.00 90.00 115 VAL A CA 1
ATOM 914 C C . VAL A 1 115 ? 6.155 2.516 11.737 1.00 90.00 115 VAL A C 1
ATOM 916 O O . VAL A 1 115 ? 5.687 2.155 12.820 1.00 90.00 115 VAL A O 1
ATOM 919 N N . PHE A 1 116 ? 5.611 3.532 11.056 1.00 89.88 116 PHE A N 1
ATOM 920 C CA . PHE A 1 116 ? 4.432 4.253 11.552 1.00 89.88 116 PHE A CA 1
ATOM 921 C C . PHE A 1 116 ? 3.148 3.404 11.543 1.00 89.88 116 PHE A C 1
ATOM 923 O O . PHE A 1 116 ? 2.298 3.597 12.417 1.00 89.88 116 PHE A O 1
ATOM 930 N N . LEU A 1 117 ? 3.003 2.438 10.631 1.00 88.75 117 LEU A N 1
ATOM 931 C CA . LEU A 1 117 ? 1.917 1.450 10.652 1.00 88.75 117 LEU A CA 1
ATOM 932 C C . LEU A 1 117 ? 2.037 0.497 11.849 1.00 88.75 117 LEU A C 1
ATOM 934 O O . LEU A 1 117 ? 1.045 0.266 12.538 1.00 88.75 117 LEU A O 1
ATOM 938 N N . ILE A 1 118 ? 3.241 0.015 12.167 1.00 87.69 118 ILE A N 1
ATOM 939 C CA . ILE A 1 118 ? 3.493 -0.819 13.352 1.00 87.69 118 ILE A CA 1
ATOM 940 C C . ILE A 1 118 ? 3.176 -0.043 14.640 1.00 87.69 118 ILE A C 1
ATOM 942 O O . ILE A 1 118 ? 2.474 -0.566 15.504 1.00 87.69 118 ILE A O 1
ATOM 946 N N . ILE A 1 119 ? 3.603 1.222 14.751 1.00 88.25 119 ILE A N 1
ATOM 947 C CA . ILE A 1 119 ? 3.256 2.097 15.888 1.00 88.25 119 ILE A CA 1
ATOM 948 C C . ILE A 1 119 ? 1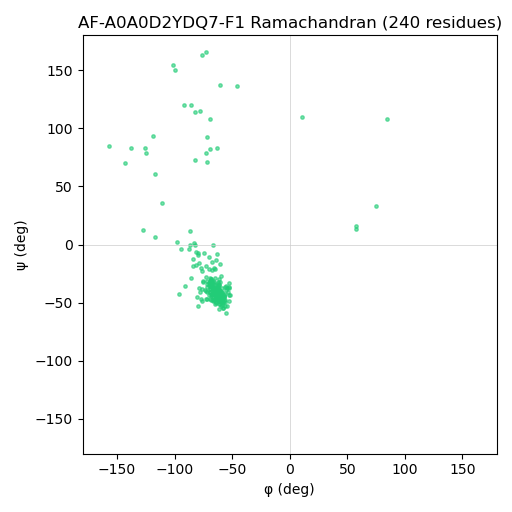.735 2.312 15.965 1.00 88.25 119 ILE A C 1
ATOM 950 O O . ILE A 1 119 ? 1.142 2.191 17.036 1.00 88.25 119 ILE A O 1
ATOM 954 N N . THR A 1 120 ? 1.079 2.562 14.827 1.00 87.56 120 THR A N 1
ATOM 955 C CA . THR A 1 120 ? -0.386 2.695 14.742 1.00 87.56 120 THR A CA 1
ATOM 956 C C . THR A 1 120 ? -1.094 1.441 15.262 1.00 87.56 120 THR A C 1
ATOM 958 O O . THR A 1 120 ? -2.039 1.552 16.043 1.00 87.56 120 THR A O 1
ATOM 961 N N . LEU A 1 121 ? -0.638 0.250 14.865 1.00 86.38 121 LEU A N 1
ATOM 962 C CA . LEU A 1 121 ? -1.201 -1.029 15.303 1.00 86.38 121 LEU A CA 1
ATOM 963 C C . LEU A 1 121 ? -0.916 -1.328 16.778 1.00 86.38 121 LEU A C 1
ATOM 965 O O . LEU A 1 121 ? -1.786 -1.880 17.452 1.00 86.38 121 LEU A O 1
ATOM 969 N N . PHE A 1 122 ? 0.249 -0.935 17.295 1.00 85.56 122 PHE A N 1
ATOM 970 C CA . PHE A 1 122 ? 0.594 -1.064 18.709 1.00 85.56 122 PHE A CA 1
ATOM 971 C C . PHE A 1 122 ? -0.315 -0.199 19.593 1.00 85.56 122 PHE A C 1
ATOM 973 O O . PHE A 1 122 ? -0.954 -0.720 20.505 1.00 85.56 122 PHE A O 1
ATOM 980 N N . GLU A 1 123 ? -0.469 1.089 19.273 1.00 85.25 123 GLU A N 1
ATOM 981 C CA . GLU A 1 123 ? -1.377 1.995 19.995 1.00 85.25 123 GLU A CA 1
ATOM 982 C C . GLU A 1 123 ? -2.842 1.541 19.909 1.00 85.25 123 GLU A C 1
ATOM 984 O O . GLU A 1 123 ? -3.578 1.559 20.900 1.00 85.25 123 GLU A O 1
ATOM 989 N N . LEU A 1 124 ? -3.269 1.052 18.742 1.00 83.44 124 LEU A N 1
ATOM 990 C CA . LEU A 1 124 ? -4.608 0.500 18.550 1.00 83.44 124 LEU A CA 1
ATOM 991 C C . LEU A 1 124 ? -4.822 -0.795 19.361 1.00 83.44 124 LEU A C 1
ATOM 993 O O . LEU A 1 124 ? -5.889 -0.989 19.947 1.00 83.44 124 LEU A O 1
ATOM 997 N N . GLY A 1 125 ? -3.801 -1.651 19.460 1.00 80.31 125 GLY A N 1
ATOM 998 C CA . GLY A 1 125 ? -3.798 -2.840 20.313 1.00 80.31 125 GLY A CA 1
ATOM 999 C C . GLY A 1 125 ? -3.845 -2.499 21.807 1.00 80.31 125 GLY A C 1
ATOM 1000 O O . GLY A 1 125 ? -4.630 -3.093 22.548 1.00 80.31 125 GLY A O 1
ATOM 1001 N N . ASN A 1 126 ? -3.085 -1.490 22.243 1.00 79.31 126 ASN A N 1
ATOM 1002 C CA . ASN A 1 126 ? -3.099 -0.986 23.619 1.00 79.31 126 ASN A CA 1
ATOM 1003 C C . ASN A 1 126 ? -4.481 -0.441 23.999 1.00 79.31 126 ASN A C 1
ATOM 1005 O O . ASN A 1 126 ? -5.037 -0.827 25.028 1.00 79.31 126 ASN A O 1
ATOM 1009 N N . GLY A 1 127 ? -5.091 0.383 23.141 1.00 74.69 127 GLY A N 1
ATOM 1010 C CA . GLY A 1 127 ? -6.452 0.880 23.350 1.00 74.69 127 GLY A CA 1
ATOM 1011 C C . GLY A 1 127 ? -7.495 -0.246 23.455 1.00 74.69 127 GLY A C 1
ATOM 1012 O O . GLY A 1 127 ? -8.406 -0.178 24.284 1.00 74.69 127 GLY A O 1
ATOM 1013 N N . PHE A 1 128 ? -7.338 -1.315 22.668 1.00 74.38 128 PHE A N 1
ATOM 1014 C CA . PHE A 1 128 ? -8.207 -2.495 22.717 1.00 74.38 128 PHE A CA 1
ATOM 1015 C C . PHE A 1 128 ? -8.015 -3.277 24.028 1.00 74.38 128 PHE A C 1
ATOM 1017 O O . PHE A 1 128 ? -8.990 -3.648 24.684 1.00 74.38 128 PHE A O 1
ATOM 1024 N N . LEU A 1 129 ? -6.767 -3.451 24.473 1.00 72.31 129 LEU A N 1
ATOM 1025 C CA . LEU A 1 129 ? -6.431 -4.091 25.746 1.00 72.31 129 LEU A CA 1
ATOM 1026 C C . LEU A 1 129 ? -6.958 -3.290 26.948 1.00 72.31 129 LEU A C 1
ATOM 1028 O O . LEU A 1 129 ? -7.506 -3.888 27.875 1.00 72.31 129 LEU A O 1
ATOM 1032 N N . ILE A 1 130 ? -6.887 -1.956 26.920 1.00 70.62 130 ILE A N 1
ATOM 1033 C CA . ILE A 1 130 ? -7.472 -1.077 27.948 1.00 70.62 130 ILE A CA 1
ATOM 1034 C C . ILE A 1 130 ? -8.998 -1.264 28.012 1.00 70.62 130 ILE A C 1
ATOM 1036 O O . ILE A 1 130 ? -9.554 -1.450 29.097 1.00 70.62 130 ILE A O 1
ATOM 1040 N N . TYR A 1 131 ? -9.685 -1.315 26.863 1.00 67.81 131 TYR A N 1
ATOM 1041 C CA . TYR A 1 131 ? -11.130 -1.577 26.808 1.00 67.81 131 TYR A CA 1
ATOM 1042 C C . TYR A 1 131 ? -11.518 -2.940 27.411 1.00 67.81 131 TYR A C 1
ATOM 1044 O O . TYR A 1 131 ? -12.530 -3.042 28.114 1.00 67.81 131 TYR A O 1
ATOM 1052 N N . LEU A 1 132 ? -10.730 -3.991 27.148 1.00 65.25 132 LEU A N 1
ATOM 1053 C CA . LEU A 1 132 ? -10.966 -5.335 27.688 1.00 65.25 132 LEU A CA 1
ATOM 1054 C C . LEU A 1 132 ? -10.653 -5.428 29.188 1.00 65.25 132 LEU A C 1
ATOM 1056 O O . LEU A 1 132 ? -11.456 -5.956 29.954 1.00 65.25 132 LEU A O 1
ATOM 1060 N N . THR A 1 133 ? -9.508 -4.906 29.629 1.00 63.94 133 THR A N 1
ATOM 1061 C CA . THR A 1 133 ? -9.059 -4.990 31.033 1.00 63.94 133 THR A CA 1
ATOM 1062 C C . THR A 1 133 ? -9.937 -4.175 31.984 1.00 63.94 133 THR A C 1
ATOM 1064 O O . THR A 1 133 ? -10.216 -4.637 33.092 1.00 63.94 133 THR A O 1
ATOM 1067 N N . ALA A 1 134 ? -10.504 -3.052 31.525 1.00 61.66 134 ALA A N 1
ATOM 1068 C CA . ALA A 1 134 ? -11.557 -2.324 32.237 1.00 61.66 134 ALA A CA 1
ATOM 1069 C C . ALA A 1 134 ? -12.840 -3.159 32.476 1.00 61.66 134 ALA A C 1
ATOM 1071 O O . ALA A 1 134 ? -13.659 -2.813 33.328 1.00 61.66 134 ALA A O 1
ATOM 1072 N N . LYS A 1 135 ? -13.027 -4.281 31.761 1.00 55.84 135 LYS A N 1
ATOM 1073 C CA . LYS A 1 135 ? -14.155 -5.221 31.893 1.00 55.84 135 LYS A CA 1
ATOM 1074 C C . LYS A 1 135 ? -13.694 -6.613 32.347 1.00 55.84 135 LYS A C 1
ATOM 1076 O O . LYS A 1 135 ? -13.915 -7.607 31.665 1.00 55.84 135 LYS A O 1
ATOM 1081 N N . ARG A 1 136 ? -13.086 -6.647 33.539 1.00 49.16 136 ARG A N 1
ATOM 1082 C CA . ARG A 1 136 ? -12.823 -7.798 34.436 1.00 49.16 136 ARG A CA 1
ATOM 1083 C C . ARG A 1 136 ? -13.079 -9.207 33.842 1.00 49.16 136 ARG A C 1
ATOM 1085 O O . ARG A 1 136 ? -14.215 -9.668 33.791 1.00 49.16 136 ARG A O 1
ATOM 1092 N N . SER A 1 137 ? -11.981 -9.936 33.607 1.00 51.94 137 SER A N 1
ATOM 1093 C CA . SER A 1 137 ? -11.877 -11.347 33.167 1.00 51.94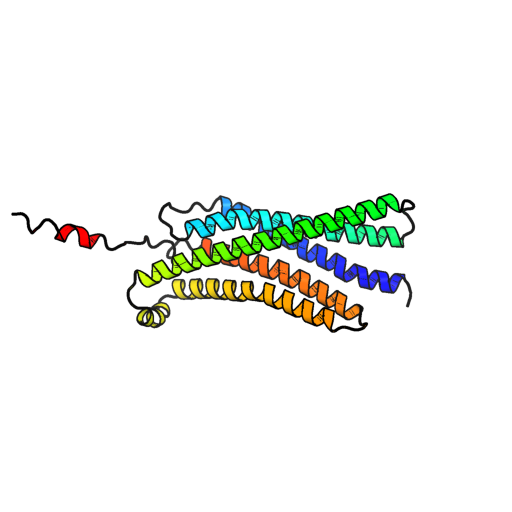 137 SER A CA 1
ATOM 1094 C C . SER A 1 137 ? -11.978 -11.618 31.655 1.00 51.94 137 SER A C 1
ATOM 1096 O O . SER A 1 137 ? -13.052 -11.616 31.058 1.00 51.94 137 SER A O 1
ATOM 1098 N N . SER A 1 138 ? -10.827 -11.971 31.067 1.00 55.38 138 SER A N 1
ATOM 1099 C CA . SER A 1 138 ? -10.654 -12.316 29.645 1.00 55.38 138 SER A CA 1
ATOM 1100 C C . SER A 1 138 ? -11.556 -13.474 29.179 1.00 55.38 138 SER A C 1
ATOM 1102 O O . SER A 1 138 ? -12.221 -13.375 28.148 1.00 55.38 138 SER A O 1
ATOM 1104 N N . PHE A 1 139 ? -11.668 -14.547 29.972 1.00 51.78 139 PHE A N 1
ATOM 1105 C CA . PHE A 1 139 ? -12.419 -15.752 29.583 1.00 51.78 139 PHE A CA 1
ATOM 1106 C C . PHE A 1 139 ? -13.931 -15.517 29.427 1.00 51.78 139 PHE A C 1
ATOM 1108 O O . PHE A 1 139 ? -14.557 -16.092 28.539 1.00 51.78 139 PHE A O 1
ATOM 1115 N N . TYR A 1 140 ? -14.518 -14.627 30.235 1.00 47.53 140 TYR A N 1
ATOM 1116 C CA . TYR A 1 140 ? -15.932 -14.248 30.100 1.00 47.53 140 TYR A CA 1
ATOM 1117 C C . TYR A 1 140 ? -16.204 -13.416 28.837 1.00 47.53 140 TYR A C 1
ATOM 1119 O O . TYR A 1 140 ? -17.343 -13.349 28.370 1.00 47.53 140 TYR A O 1
ATOM 1127 N N . LEU A 1 141 ? -15.175 -12.782 28.271 1.00 50.00 141 LEU A N 1
ATOM 1128 C CA . LEU A 1 141 ? -15.306 -11.875 27.136 1.00 50.00 141 LEU A CA 1
ATOM 1129 C C . LEU A 1 141 ? -15.282 -12.597 25.783 1.00 50.00 141 LEU A C 1
ATOM 1131 O O . LEU A 1 141 ? -15.980 -12.151 24.881 1.00 50.00 141 LEU A O 1
ATOM 1135 N N . VAL A 1 142 ? -14.608 -13.746 25.653 1.00 54.03 142 VAL A N 1
ATOM 1136 C CA . VAL A 1 142 ? -14.700 -14.589 24.438 1.00 54.03 142 VAL A CA 1
ATOM 1137 C C . VAL A 1 142 ? -16.133 -15.090 24.228 1.00 54.03 142 VAL A C 1
ATOM 1139 O O . VAL A 1 142 ? -16.661 -15.019 23.120 1.00 54.03 142 VAL A O 1
ATOM 1142 N N . VAL A 1 143 ? -16.798 -15.521 25.307 1.00 52.72 143 VAL A N 1
ATOM 1143 C CA . VAL A 1 143 ? -18.214 -15.922 25.272 1.00 52.72 143 VAL A CA 1
ATOM 1144 C C . VAL A 1 143 ? -19.101 -14.722 24.921 1.00 52.72 143 VAL A C 1
ATOM 1146 O O . VAL A 1 143 ? -19.887 -14.791 23.984 1.00 52.72 143 VAL A O 1
ATOM 1149 N N . ARG A 1 144 ? -18.924 -13.586 25.610 1.00 48.47 144 ARG A N 1
ATOM 1150 C CA . ARG A 1 144 ? -19.802 -12.408 25.485 1.00 48.47 144 ARG A CA 1
ATOM 1151 C C . ARG A 1 144 ? -19.555 -11.536 24.243 1.00 48.47 144 ARG A C 1
ATOM 1153 O O . ARG A 1 144 ? -20.401 -10.714 23.899 1.00 48.47 144 ARG A O 1
ATOM 1160 N N . ALA A 1 145 ? -18.414 -11.682 23.570 1.00 49.72 145 ALA A N 1
ATOM 1161 C CA . ALA A 1 145 ? -18.156 -11.059 22.270 1.00 49.72 145 ALA A CA 1
ATOM 1162 C C . ALA A 1 145 ? -18.949 -11.747 21.148 1.00 49.72 145 ALA A C 1
ATOM 1164 O O . ALA A 1 145 ? -19.343 -11.083 20.191 1.00 49.72 145 ALA A O 1
ATOM 1165 N N . ARG A 1 146 ? -19.256 -13.044 21.301 1.00 48.41 146 ARG A N 1
ATOM 1166 C CA . ARG A 1 146 ? -20.120 -13.804 20.383 1.00 48.41 146 ARG A CA 1
ATOM 1167 C C . ARG A 1 146 ? -21.535 -13.218 20.302 1.00 48.41 146 ARG A C 1
ATOM 1169 O O . ARG A 1 146 ? -22.130 -13.217 19.232 1.00 48.41 146 ARG A O 1
ATOM 1176 N N . ASP A 1 147 ? -22.013 -12.635 21.402 1.00 52.28 147 ASP A N 1
ATOM 1177 C CA . ASP A 1 147 ? -23.312 -11.954 21.502 1.00 52.28 147 ASP A CA 1
ATOM 1178 C C . ASP A 1 147 ? -23.281 -10.489 21.006 1.00 52.28 147 ASP A C 1
ATOM 1180 O O . ASP A 1 147 ? -24.281 -9.773 21.106 1.00 52.28 147 ASP A O 1
ATOM 1184 N N . LYS A 1 148 ? -22.129 -9.986 20.528 1.00 58.25 148 LYS A N 1
ATOM 1185 C CA . LYS A 1 148 ? -21.928 -8.576 20.142 1.00 58.25 148 LYS A CA 1
ATOM 1186 C C . LYS A 1 148 ? -21.134 -8.439 18.832 1.00 58.25 148 LYS A C 1
ATOM 1188 O O . LYS A 1 148 ? -19.935 -8.143 18.889 1.00 58.25 148 LYS A O 1
ATOM 1193 N N . PRO A 1 149 ? -21.786 -8.550 17.654 1.00 60.69 149 PRO A N 1
ATOM 1194 C CA . PRO A 1 149 ? -21.104 -8.574 16.353 1.00 60.69 149 PRO A CA 1
ATOM 1195 C C . PRO A 1 149 ? -20.163 -7.380 16.126 1.00 60.69 149 PRO A C 1
ATOM 1197 O O . PRO A 1 149 ? -19.019 -7.576 15.740 1.00 60.69 149 PRO A O 1
ATOM 1200 N N . LEU A 1 150 ? -20.560 -6.160 16.514 1.00 60.66 150 LEU A N 1
ATOM 1201 C CA . LEU A 1 150 ? -19.720 -4.950 16.424 1.00 60.66 150 LEU A CA 1
ATOM 1202 C C . LEU A 1 150 ? -18.322 -5.076 17.069 1.00 60.66 150 LEU A C 1
ATOM 1204 O O . LEU A 1 150 ? -17.365 -4.459 16.589 1.00 60.66 150 LEU A O 1
ATOM 1208 N N . ILE A 1 151 ? -18.187 -5.855 18.150 1.00 63.19 151 ILE A N 1
ATOM 1209 C CA . ILE A 1 151 ? -16.896 -6.106 18.812 1.00 63.19 151 ILE A CA 1
ATOM 1210 C C . ILE A 1 151 ? -16.119 -7.177 18.042 1.00 63.19 151 ILE A C 1
ATOM 1212 O O . ILE A 1 151 ? -14.929 -6.994 17.775 1.00 63.19 151 ILE A O 1
ATOM 1216 N N . PHE A 1 152 ? -16.793 -8.261 17.648 1.00 66.00 152 PHE A N 1
ATOM 1217 C CA . PHE A 1 152 ? -16.202 -9.346 16.865 1.00 66.00 152 PHE A CA 1
ATOM 1218 C C . PHE A 1 152 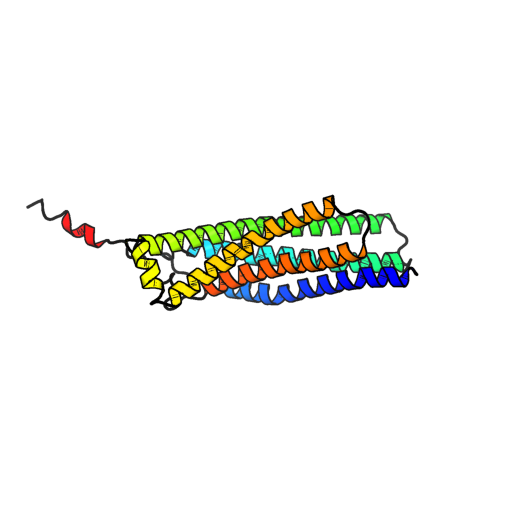? -15.639 -8.836 15.531 1.00 66.00 152 PHE A C 1
ATOM 1220 O O . PHE A 1 152 ? -14.448 -8.995 15.282 1.00 66.00 152 PHE A O 1
ATOM 1227 N N . ASP A 1 153 ? -16.435 -8.114 14.740 1.00 71.62 153 ASP A N 1
ATOM 1228 C CA . ASP A 1 153 ? -16.034 -7.537 13.453 1.00 71.62 153 ASP A CA 1
ATOM 1229 C C . ASP A 1 153 ? -14.801 -6.631 13.576 1.00 71.62 153 ASP A C 1
ATOM 1231 O O . ASP A 1 153 ? -13.898 -6.665 12.746 1.00 71.62 153 ASP A O 1
ATOM 1235 N N . SER A 1 154 ? -14.760 -5.796 14.618 1.00 71.31 154 SER A N 1
ATOM 1236 C CA . SER A 1 154 ? -13.657 -4.851 14.827 1.00 71.31 154 SER A CA 1
ATOM 1237 C C . SER A 1 154 ? -12.375 -5.572 15.268 1.00 71.31 154 SER A C 1
ATOM 1239 O O . SER A 1 154 ? -11.279 -5.162 14.893 1.00 71.31 154 SER A O 1
ATOM 1241 N N . THR A 1 155 ? -12.516 -6.688 15.994 1.00 76.31 155 THR A N 1
ATOM 1242 C CA . THR A 1 155 ? -11.408 -7.589 16.353 1.00 76.31 155 THR A CA 1
ATOM 1243 C C . THR A 1 155 ? -10.910 -8.373 15.134 1.00 76.31 155 THR A C 1
ATOM 1245 O O . THR A 1 155 ? -9.705 -8.507 14.950 1.00 76.31 155 THR A O 1
ATOM 1248 N N . MET A 1 156 ? -11.817 -8.844 14.270 1.00 77.69 156 MET A N 1
ATOM 1249 C CA . MET A 1 156 ? -11.487 -9.518 13.007 1.00 77.69 156 MET A CA 1
ATOM 1250 C C . MET A 1 156 ? -10.738 -8.591 12.044 1.00 77.69 156 MET A C 1
ATOM 1252 O O . MET A 1 156 ? -9.749 -9.016 11.455 1.00 77.69 156 MET A O 1
ATOM 1256 N N . ILE A 1 157 ? -11.148 -7.321 11.924 1.00 80.19 157 ILE A N 1
ATOM 1257 C CA . ILE A 1 157 ? -10.418 -6.325 11.123 1.00 80.19 157 ILE A CA 1
ATOM 1258 C C . ILE A 1 157 ? -9.013 -6.102 11.696 1.00 80.19 157 ILE A C 1
ATOM 1260 O O . ILE A 1 157 ? -8.048 -6.166 10.942 1.00 80.19 157 ILE A O 1
ATOM 1264 N N . PHE A 1 158 ? -8.874 -5.893 13.011 1.00 80.38 158 PHE A N 1
ATOM 1265 C CA . PHE A 1 158 ? -7.559 -5.711 13.638 1.00 80.38 158 PHE A CA 1
ATOM 1266 C C . PHE A 1 158 ? -6.639 -6.921 13.413 1.00 80.38 158 PHE A C 1
ATOM 1268 O O . PHE A 1 158 ? -5.524 -6.753 12.930 1.00 80.38 158 PHE A O 1
ATOM 1275 N N . LEU A 1 159 ? -7.136 -8.138 13.665 1.00 82.06 159 LEU A N 1
ATOM 1276 C CA . LEU A 1 159 ? -6.399 -9.382 13.431 1.00 82.06 159 LEU A CA 1
ATOM 1277 C C . LEU A 1 159 ? -6.001 -9.544 11.957 1.00 82.06 159 LEU A C 1
ATOM 1279 O O . LEU A 1 159 ? -4.854 -9.875 11.668 1.00 82.06 159 LEU A O 1
ATOM 1283 N N . GLY A 1 160 ? -6.926 -9.279 11.030 1.00 82.62 160 GLY A N 1
ATOM 1284 C CA . GLY A 1 160 ? -6.671 -9.330 9.592 1.00 82.62 160 GLY A CA 1
ATOM 1285 C C . GLY A 1 160 ? -5.566 -8.365 9.169 1.00 82.62 160 GLY A C 1
ATOM 1286 O O . GLY A 1 160 ? -4.646 -8.770 8.466 1.00 82.62 160 GLY A O 1
ATOM 1287 N N . VAL A 1 161 ? -5.592 -7.123 9.661 1.00 83.69 161 VAL A N 1
ATOM 1288 C CA . VAL A 1 161 ? -4.523 -6.146 9.407 1.00 83.69 161 VAL A CA 1
ATOM 1289 C C . VAL A 1 161 ? -3.190 -6.598 10.007 1.00 83.69 161 VAL A C 1
ATOM 1291 O O . VAL A 1 161 ? -2.174 -6.512 9.326 1.00 83.69 161 VAL A O 1
ATOM 1294 N N . THR A 1 162 ? -3.167 -7.125 11.236 1.00 82.75 162 THR A N 1
ATOM 1295 C CA . THR A 1 162 ? -1.931 -7.644 11.850 1.00 82.75 162 THR A CA 1
ATOM 1296 C C . THR A 1 162 ? -1.336 -8.806 11.047 1.00 82.75 162 THR A C 1
ATOM 1298 O O . THR A 1 162 ? -0.126 -8.840 10.837 1.00 82.75 162 THR A O 1
ATOM 1301 N N . VAL A 1 163 ? -2.167 -9.728 10.551 1.00 85.50 163 VAL A N 1
ATOM 1302 C CA . VAL A 1 163 ? -1.724 -10.843 9.695 1.00 85.50 163 VAL A CA 1
ATOM 1303 C C . VAL A 1 163 ? -1.214 -10.334 8.344 1.00 85.50 163 VAL A C 1
ATOM 1305 O O . VAL A 1 163 ? -0.137 -10.744 7.923 1.00 85.50 163 VAL A O 1
ATOM 1308 N N . LEU A 1 164 ? -1.920 -9.401 7.695 1.00 83.81 164 LEU A N 1
ATOM 1309 C CA . LEU A 1 164 ? -1.469 -8.767 6.449 1.00 83.81 164 LEU A CA 1
ATOM 1310 C C . LEU A 1 164 ? -0.119 -8.050 6.628 1.00 83.81 164 LEU A C 1
ATOM 1312 O O . LEU A 1 164 ? 0.767 -8.197 5.792 1.00 83.81 164 LEU A O 1
ATOM 1316 N N . ASN A 1 165 ? 0.080 -7.337 7.741 1.00 82.81 165 ASN A N 1
ATOM 1317 C CA . ASN A 1 165 ? 1.329 -6.628 8.039 1.00 82.81 165 ASN A CA 1
ATOM 1318 C C . ASN A 1 165 ? 2.515 -7.583 8.286 1.00 82.81 165 ASN A C 1
ATOM 1320 O O . ASN A 1 165 ? 3.666 -7.185 8.129 1.00 82.81 165 ASN A O 1
ATOM 1324 N N . LEU A 1 166 ? 2.256 -8.842 8.657 1.00 83.25 166 LEU A N 1
ATOM 1325 C CA . LEU A 1 166 ? 3.280 -9.888 8.769 1.00 83.25 166 LEU A CA 1
ATOM 1326 C C . LEU A 1 166 ? 3.632 -10.531 7.414 1.00 83.25 166 LEU A C 1
ATOM 1328 O O . LEU A 1 166 ? 4.701 -11.131 7.298 1.00 83.25 166 LEU A O 1
ATOM 1332 N N . LEU A 1 167 ? 2.790 -10.384 6.380 1.00 82.12 167 LEU A N 1
ATOM 1333 C CA . LEU A 1 167 ? 3.091 -10.911 5.045 1.00 82.12 167 LEU A CA 1
ATOM 1334 C C . LEU A 1 167 ? 4.238 -10.155 4.366 1.00 82.12 167 LEU A C 1
ATOM 1336 O O . LEU A 1 167 ? 5.060 -10.802 3.728 1.00 82.12 167 LEU A O 1
ATOM 1340 N N . ASN A 1 168 ? 4.344 -8.830 4.522 1.00 77.94 168 ASN A N 1
ATOM 1341 C CA . ASN A 1 168 ? 5.400 -8.035 3.874 1.00 77.94 168 ASN A CA 1
ATOM 1342 C C . ASN A 1 168 ? 6.837 -8.484 4.231 1.00 77.94 168 ASN A C 1
ATOM 1344 O O . ASN A 1 168 ? 7.579 -8.821 3.305 1.00 77.94 168 ASN A O 1
ATOM 1348 N N . PRO A 1 169 ? 7.252 -8.580 5.512 1.00 77.75 169 PRO A N 1
ATOM 1349 C CA . PRO A 1 169 ? 8.592 -9.075 5.845 1.00 77.75 169 PRO A CA 1
ATOM 1350 C C . PRO A 1 169 ? 8.784 -10.556 5.473 1.00 77.75 169 PRO A C 1
ATOM 1352 O O . PRO A 1 169 ? 9.877 -10.952 5.072 1.00 77.75 169 PRO A O 1
ATOM 1355 N N . GLY A 1 170 ? 7.727 -11.378 5.533 1.00 81.88 170 GLY A N 1
ATOM 1356 C CA . GLY A 1 170 ? 7.775 -12.771 5.072 1.00 81.88 170 GLY A CA 1
ATOM 1357 C C . GLY A 1 170 ? 8.000 -12.898 3.558 1.00 81.88 170 GLY A C 1
ATOM 1358 O O . GLY A 1 170 ? 8.786 -13.735 3.120 1.00 81.88 170 GLY A O 1
ATOM 1359 N N . ARG A 1 171 ? 7.359 -12.030 2.766 1.00 79.75 171 ARG A N 1
ATOM 1360 C CA . ARG A 1 171 ? 7.496 -11.915 1.306 1.00 79.75 171 ARG A CA 1
ATOM 1361 C C . ARG A 1 171 ? 8.900 -11.453 0.915 1.00 79.75 171 ARG A C 1
ATOM 1363 O O . ARG A 1 171 ? 9.523 -12.091 0.073 1.00 79.75 171 ARG A O 1
ATOM 1370 N N . GLN A 1 172 ? 9.422 -10.407 1.562 1.00 78.44 172 GLN A N 1
ATOM 1371 C CA . GLN A 1 172 ? 10.795 -9.931 1.347 1.00 78.44 172 GLN A CA 1
ATOM 1372 C C . GLN A 1 172 ? 11.823 -11.042 1.618 1.00 78.44 172 GLN A C 1
ATOM 1374 O O . GLN A 1 172 ? 12.690 -11.304 0.786 1.00 78.44 172 GLN A O 1
ATOM 1379 N N . LEU A 1 173 ? 11.692 -11.748 2.748 1.00 81.56 173 LEU A N 1
ATOM 1380 C CA . LEU A 1 173 ? 12.580 -12.854 3.115 1.00 81.56 173 LEU A CA 1
ATOM 1381 C C . LEU A 1 173 ? 12.478 -14.030 2.128 1.00 81.56 173 LEU A C 1
ATOM 1383 O O . LEU A 1 173 ? 13.502 -14.602 1.754 1.00 81.56 173 LEU A O 1
ATOM 1387 N N . LEU A 1 174 ? 11.270 -14.361 1.658 1.00 81.94 174 LEU A N 1
ATOM 1388 C CA . LEU A 1 174 ? 11.062 -15.373 0.619 1.00 81.94 174 LEU A CA 1
ATOM 1389 C C . LEU A 1 174 ? 11.737 -14.982 -0.705 1.00 81.94 174 LEU A C 1
ATOM 1391 O O . LEU A 1 174 ? 12.405 -15.822 -1.302 1.00 81.94 174 LEU A O 1
ATOM 1395 N N . MET A 1 175 ? 11.608 -13.728 -1.149 1.00 76.94 175 MET A N 1
ATOM 1396 C CA . MET A 1 175 ? 12.231 -13.270 -2.396 1.00 76.94 175 MET A CA 1
ATOM 1397 C C . MET A 1 175 ? 13.759 -13.297 -2.337 1.00 76.94 175 MET A C 1
ATOM 1399 O O . MET A 1 175 ? 14.386 -13.747 -3.292 1.00 76.94 175 MET A O 1
ATOM 1403 N N . ILE A 1 176 ? 14.360 -12.920 -1.203 1.00 80.62 176 ILE A N 1
ATOM 1404 C CA . ILE A 1 176 ? 15.812 -13.042 -0.995 1.00 80.62 176 ILE A CA 1
ATOM 1405 C C . ILE A 1 176 ? 16.256 -14.511 -1.116 1.00 80.62 176 ILE A C 1
ATOM 1407 O O . ILE A 1 176 ? 17.248 -14.799 -1.780 1.00 80.62 176 ILE A O 1
ATOM 1411 N N . ILE A 1 177 ? 15.509 -15.458 -0.534 1.00 80.50 177 ILE A N 1
ATOM 1412 C CA . ILE A 1 177 ? 15.811 -16.897 -0.643 1.00 80.50 177 ILE A CA 1
ATOM 1413 C C . ILE A 1 177 ? 15.646 -17.415 -2.081 1.00 80.50 177 ILE A C 1
ATOM 1415 O O . ILE A 1 177 ? 16.428 -18.260 -2.514 1.00 80.50 177 ILE A O 1
ATOM 1419 N N . LEU A 1 178 ? 14.644 -16.935 -2.825 1.00 78.06 178 LEU A N 1
ATOM 1420 C CA . LEU A 1 178 ? 14.403 -17.360 -4.207 1.00 78.06 178 LEU A CA 1
ATOM 1421 C C . LEU A 1 178 ? 15.478 -16.843 -5.171 1.00 78.06 178 LEU A C 1
ATOM 1423 O O . LEU A 1 178 ? 15.956 -17.619 -5.997 1.00 78.06 178 LEU A O 1
ATOM 1427 N N . ASP A 1 179 ? 15.885 -15.578 -5.052 1.00 74.94 179 ASP A N 1
ATOM 1428 C CA . ASP A 1 179 ? 16.891 -14.974 -5.935 1.00 74.94 179 ASP A CA 1
ATOM 1429 C C . ASP A 1 179 ? 18.294 -15.564 -5.699 1.00 74.94 179 ASP A C 1
ATOM 1431 O O . ASP A 1 179 ? 19.013 -15.859 -6.652 1.00 74.94 179 ASP A O 1
ATOM 1435 N N . LEU A 1 180 ? 18.630 -15.891 -4.441 1.00 71.75 180 LEU A N 1
ATOM 1436 C CA . LEU A 1 180 ? 19.837 -16.649 -4.067 1.00 71.75 180 LEU A CA 1
ATOM 1437 C C . LEU A 1 180 ? 19.882 -18.092 -4.620 1.00 71.75 180 LEU A C 1
ATOM 1439 O O . LEU A 1 180 ? 20.902 -18.764 -4.467 1.00 71.75 180 LEU A O 1
ATOM 1443 N N . ASN A 1 181 ? 18.796 -18.589 -5.221 1.00 72.75 181 ASN A N 1
ATOM 1444 C CA . ASN A 1 181 ? 18.617 -19.991 -5.610 1.00 72.75 181 ASN A CA 1
ATOM 1445 C C . ASN A 1 181 ? 18.211 -20.171 -7.094 1.00 72.75 181 ASN A C 1
ATOM 1447 O O . ASN A 1 181 ? 17.774 -21.257 -7.482 1.00 72.75 181 ASN A O 1
ATOM 1451 N N . GLN A 1 182 ? 18.312 -19.131 -7.936 1.00 66.69 182 GLN A N 1
ATOM 1452 C CA . GLN A 1 182 ? 17.886 -19.183 -9.345 1.00 66.69 182 GLN A CA 1
ATOM 1453 C C . GLN A 1 182 ? 19.003 -18.943 -10.371 1.00 66.69 182 GLN A C 1
ATOM 1455 O O . GLN A 1 182 ? 19.213 -17.831 -10.860 1.00 66.69 182 GLN A O 1
ATOM 1460 N N . ASP A 1 183 ? 19.599 -20.044 -10.832 1.00 56.12 183 ASP A N 1
ATOM 1461 C CA . ASP A 1 183 ? 20.319 -20.087 -12.106 1.00 56.12 183 ASP A CA 1
ATOM 1462 C C . ASP A 1 183 ? 19.345 -19.955 -13.302 1.00 56.12 183 ASP A C 1
ATOM 1464 O O . ASP A 1 183 ? 18.606 -20.880 -13.653 1.00 56.12 183 ASP A O 1
ATOM 1468 N N . GLY A 1 184 ? 19.380 -18.797 -13.970 1.00 55.78 184 GLY A N 1
ATOM 1469 C CA . GLY A 1 184 ? 19.208 -18.709 -15.429 1.00 55.78 184 GLY A CA 1
ATOM 1470 C C . GLY A 1 184 ? 17.811 -18.875 -16.053 1.00 55.78 184 GLY A C 1
ATOM 1471 O O . GLY A 1 184 ? 17.730 -19.376 -17.174 1.00 55.78 184 GLY A O 1
ATOM 1472 N N . ARG A 1 185 ? 16.707 -18.453 -15.412 1.00 58.62 185 ARG A N 1
ATOM 1473 C CA . ARG A 1 185 ? 15.377 -18.366 -16.076 1.00 58.62 185 ARG A CA 1
ATOM 1474 C C . ARG A 1 185 ? 14.717 -16.986 -15.964 1.00 58.62 185 ARG A C 1
ATOM 1476 O O . ARG A 1 185 ? 13.841 -16.772 -15.131 1.00 58.62 185 ARG A O 1
ATOM 1483 N N . ASN A 1 186 ? 15.110 -16.088 -16.870 1.00 65.25 186 ASN A N 1
ATOM 1484 C CA . ASN A 1 186 ? 14.719 -14.671 -16.899 1.00 65.25 186 ASN A CA 1
ATOM 1485 C C . ASN A 1 186 ? 13.197 -14.445 -16.928 1.00 65.25 186 ASN A C 1
ATOM 1487 O O . ASN A 1 186 ? 12.678 -13.802 -16.023 1.00 65.25 186 ASN A O 1
ATOM 1491 N N . ILE A 1 187 ? 12.473 -15.073 -17.867 1.00 62.47 187 ILE A N 1
ATOM 1492 C CA . ILE A 1 187 ? 11.020 -14.863 -18.049 1.00 62.47 187 ILE A CA 1
ATOM 1493 C C . ILE A 1 187 ? 10.251 -15.045 -16.728 1.00 62.47 187 ILE A C 1
ATOM 1495 O O . ILE A 1 187 ? 9.396 -14.240 -16.376 1.00 62.47 187 ILE A O 1
ATOM 1499 N N . ALA A 1 188 ? 10.572 -16.080 -15.942 1.00 68.12 188 ALA A N 1
ATOM 1500 C CA . ALA A 1 188 ? 9.894 -16.320 -14.667 1.00 68.12 188 ALA A CA 1
ATOM 1501 C C . ALA A 1 188 ? 10.153 -15.199 -13.640 1.00 68.12 188 ALA A C 1
ATOM 1503 O O . ALA A 1 188 ? 9.239 -14.826 -12.904 1.00 68.12 188 ALA A O 1
ATOM 1504 N N . ARG A 1 189 ? 11.378 -14.655 -13.600 1.00 69.19 189 ARG A N 1
ATOM 1505 C CA . ARG A 1 189 ? 11.806 -13.592 -12.677 1.00 69.19 189 ARG A CA 1
ATOM 1506 C C . ARG A 1 189 ? 11.015 -12.294 -12.898 1.00 69.19 189 ARG A C 1
ATOM 1508 O O . ARG A 1 189 ? 10.615 -11.669 -11.920 1.00 69.19 189 ARG A O 1
ATOM 1515 N N . GLU A 1 190 ? 10.710 -11.927 -14.140 1.00 68.31 190 GLU A N 1
ATOM 1516 C CA . GLU A 1 190 ? 9.918 -10.725 -14.459 1.00 68.31 190 GLU A CA 1
ATOM 1517 C C . GLU A 1 190 ? 8.466 -10.829 -13.966 1.00 68.31 190 GLU A C 1
ATOM 1519 O O . GLU A 1 190 ? 7.985 -9.933 -13.267 1.00 68.31 190 GLU A O 1
ATOM 1524 N N . TYR A 1 191 ? 7.787 -11.955 -14.222 1.00 71.94 191 TYR A N 1
ATOM 1525 C CA . TYR A 1 191 ? 6.451 -12.201 -13.662 1.00 71.94 191 TYR A CA 1
ATOM 1526 C C . TYR A 1 191 ? 6.469 -12.256 -12.125 1.00 71.94 191 TYR A C 1
ATOM 1528 O O . TYR A 1 191 ? 5.532 -11.769 -11.488 1.00 71.94 191 TYR A O 1
ATOM 1536 N N . PHE A 1 192 ? 7.537 -12.782 -11.510 1.00 76.00 192 PHE A N 1
ATOM 1537 C CA . PHE A 1 192 ? 7.714 -12.724 -10.057 1.00 76.00 192 PHE A CA 1
ATOM 1538 C C . PHE A 1 192 ? 7.845 -11.280 -9.545 1.00 76.00 192 PHE A C 1
ATOM 1540 O O . PHE A 1 192 ? 7.141 -10.935 -8.598 1.00 76.00 192 PHE A O 1
ATOM 1547 N N . TYR A 1 193 ? 8.650 -10.413 -10.172 1.00 73.56 193 TYR A N 1
ATOM 1548 C CA . TYR A 1 193 ? 8.747 -8.998 -9.778 1.00 73.56 193 TYR A CA 1
ATOM 1549 C C . TYR A 1 193 ? 7.440 -8.221 -9.992 1.00 73.56 193 TYR A C 1
ATOM 1551 O O . TYR A 1 193 ? 7.112 -7.353 -9.178 1.00 73.56 193 TYR A O 1
ATOM 1559 N N . LEU A 1 194 ? 6.668 -8.529 -11.039 1.00 76.75 194 LEU A N 1
ATOM 1560 C CA . LEU A 1 194 ? 5.342 -7.941 -11.253 1.00 76.75 194 LEU A CA 1
ATOM 1561 C C . LEU A 1 194 ? 4.387 -8.313 -10.109 1.00 76.75 194 LEU A C 1
ATOM 1563 O O . LEU A 1 194 ? 3.763 -7.434 -9.514 1.00 76.75 194 LEU A O 1
ATOM 1567 N N . ILE A 1 195 ? 4.319 -9.600 -9.752 1.00 79.69 195 ILE A N 1
ATOM 1568 C CA . ILE A 1 195 ? 3.503 -10.087 -8.630 1.00 79.69 195 ILE A CA 1
ATOM 1569 C C . ILE A 1 195 ? 3.971 -9.465 -7.304 1.00 79.69 195 ILE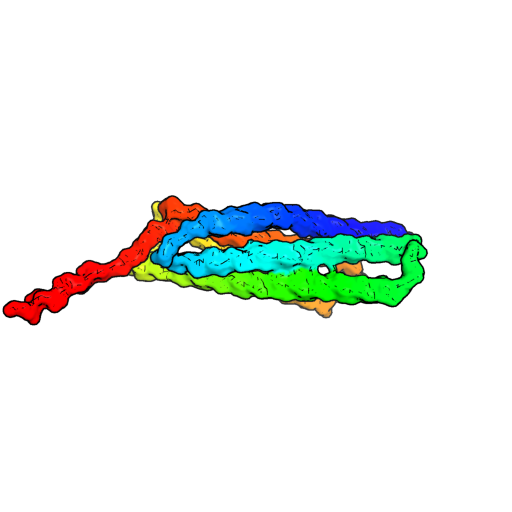 A C 1
ATOM 1571 O O . ILE A 1 195 ? 3.139 -9.086 -6.482 1.00 79.69 195 ILE A O 1
ATOM 1575 N N . ASP A 1 196 ? 5.280 -9.302 -7.108 1.00 80.88 196 ASP A N 1
ATOM 1576 C CA . ASP A 1 196 ? 5.857 -8.735 -5.887 1.00 80.88 196 ASP A CA 1
ATOM 1577 C C . ASP A 1 196 ? 5.509 -7.255 -5.687 1.00 80.88 196 ASP A C 1
ATOM 1579 O O . ASP A 1 196 ? 5.034 -6.868 -4.616 1.00 80.88 196 ASP A O 1
ATOM 1583 N N . ASN A 1 197 ? 5.665 -6.438 -6.738 1.00 78.75 197 ASN A N 1
ATOM 1584 C CA . ASN A 1 197 ? 5.293 -5.023 -6.707 1.00 78.75 197 ASN A CA 1
ATOM 1585 C C . ASN A 1 197 ? 3.785 -4.850 -6.462 1.00 78.75 197 ASN A C 1
ATOM 1587 O O . ASN A 1 197 ? 3.400 -3.965 -5.694 1.00 78.75 197 ASN A O 1
ATOM 1591 N N . ILE A 1 198 ? 2.938 -5.700 -7.060 1.00 81.31 198 ILE A N 1
ATOM 1592 C CA . ILE A 1 198 ? 1.494 -5.712 -6.786 1.00 81.31 198 ILE A CA 1
ATOM 1593 C C . ILE A 1 198 ? 1.248 -6.034 -5.310 1.00 81.31 198 ILE A C 1
ATOM 1595 O O . ILE A 1 198 ? 0.597 -5.248 -4.623 1.00 81.31 198 ILE A O 1
ATOM 1599 N N . LEU A 1 199 ? 1.773 -7.155 -4.807 1.00 82.81 199 LEU A N 1
ATOM 1600 C CA . LEU A 1 199 ? 1.514 -7.599 -3.438 1.00 82.81 199 LEU A CA 1
ATOM 1601 C C . LEU A 1 199 ? 1.949 -6.555 -2.405 1.00 82.81 199 LEU A C 1
ATOM 1603 O O . LEU A 1 199 ? 1.150 -6.229 -1.534 1.00 82.81 199 LEU A O 1
ATOM 1607 N N . ASP A 1 200 ? 3.147 -5.979 -2.518 1.00 83.50 200 ASP A N 1
ATOM 1608 C CA . ASP A 1 200 ? 3.646 -5.004 -1.541 1.00 83.50 200 ASP A CA 1
ATOM 1609 C C . ASP A 1 200 ? 2.756 -3.752 -1.428 1.00 83.50 200 ASP A C 1
ATOM 1611 O O . ASP A 1 200 ? 2.318 -3.375 -0.335 1.00 83.50 200 ASP A O 1
ATOM 1615 N N . HIS A 1 201 ? 2.437 -3.126 -2.564 1.00 87.19 201 HIS A N 1
ATOM 1616 C CA . HIS A 1 201 ? 1.699 -1.863 -2.587 1.00 87.19 201 HIS A CA 1
ATOM 1617 C C . HIS A 1 201 ? 0.204 -2.069 -2.317 1.00 87.19 201 HIS A C 1
ATOM 1619 O O . HIS A 1 201 ? -0.399 -1.278 -1.587 1.00 87.19 201 HIS A O 1
ATOM 1625 N N . TRP A 1 202 ? -0.398 -3.145 -2.838 1.00 89.38 202 TRP A N 1
ATOM 1626 C CA . TRP A 1 202 ? -1.814 -3.439 -2.609 1.00 89.38 202 TRP A CA 1
ATOM 1627 C C . TRP A 1 202 ? -2.074 -3.940 -1.183 1.00 89.38 202 TRP A C 1
ATOM 1629 O O . TRP A 1 202 ? -3.044 -3.498 -0.571 1.00 89.38 202 TRP A O 1
ATOM 1639 N N . VAL A 1 203 ? -1.207 -4.779 -0.597 1.00 89.12 203 VAL A N 1
ATOM 1640 C CA . VAL A 1 203 ? -1.346 -5.191 0.815 1.00 89.12 203 VAL A CA 1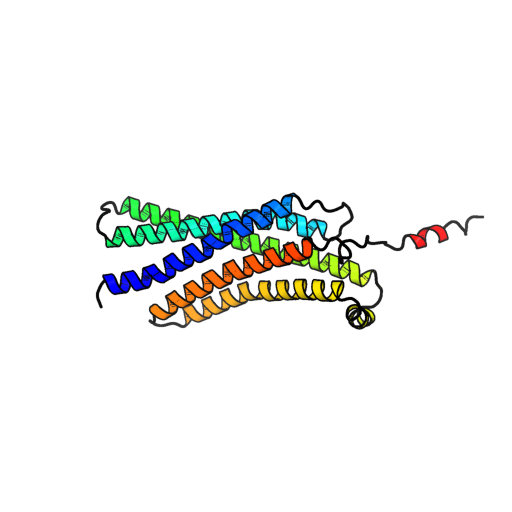
ATOM 1641 C C . VAL A 1 203 ? -1.195 -3.986 1.744 1.00 89.12 203 VAL A C 1
ATOM 1643 O O . VAL A 1 203 ? -2.048 -3.797 2.615 1.00 89.12 203 VAL A O 1
ATOM 1646 N N . ARG A 1 204 ? -0.202 -3.109 1.522 1.00 88.69 204 ARG A N 1
ATOM 1647 C CA . ARG A 1 204 ? -0.047 -1.866 2.303 1.00 88.69 204 ARG A CA 1
ATOM 1648 C C . ARG A 1 204 ? -1.257 -0.932 2.144 1.00 88.69 204 ARG A C 1
ATOM 1650 O O . ARG A 1 204 ? -1.745 -0.394 3.138 1.00 88.69 204 ARG A O 1
ATOM 1657 N N . PHE A 1 205 ? -1.811 -0.798 0.936 1.00 90.81 205 PHE A N 1
ATOM 1658 C CA . PHE A 1 205 ? -3.055 -0.054 0.703 1.00 90.81 205 PHE A CA 1
ATOM 1659 C C . PHE A 1 205 ? -4.252 -0.653 1.466 1.00 90.81 205 PHE A C 1
ATOM 1661 O O . PHE A 1 205 ? -4.977 0.085 2.136 1.00 90.81 205 PHE A O 1
ATOM 1668 N N . PHE A 1 206 ? -4.445 -1.978 1.435 1.00 90.81 206 PHE A N 1
ATOM 1669 C CA . PHE A 1 206 ? -5.524 -2.636 2.180 1.00 90.81 206 PHE A CA 1
ATOM 1670 C C . PHE A 1 206 ? -5.356 -2.499 3.700 1.00 90.81 206 PHE A C 1
ATOM 1672 O O . PHE A 1 206 ? -6.341 -2.229 4.384 1.00 90.81 206 PHE A O 1
ATOM 1679 N N . ILE A 1 207 ? -4.134 -2.607 4.231 1.00 89.56 207 ILE A N 1
ATOM 1680 C CA . ILE A 1 207 ? -3.805 -2.330 5.643 1.00 89.56 207 ILE A CA 1
ATOM 1681 C C . ILE A 1 207 ? -4.262 -0.916 6.033 1.00 89.56 207 ILE A C 1
ATOM 1683 O O . ILE A 1 207 ? -5.038 -0.747 6.979 1.00 89.56 207 ILE A O 1
ATOM 1687 N N . ILE A 1 208 ? -3.851 0.094 5.259 1.00 90.69 208 ILE A N 1
ATOM 1688 C CA . ILE A 1 208 ? -4.196 1.505 5.477 1.00 90.69 208 ILE A CA 1
ATOM 1689 C C . ILE A 1 208 ? -5.721 1.721 5.417 1.00 90.69 208 ILE A C 1
ATOM 1691 O O . ILE A 1 208 ? -6.297 2.360 6.304 1.00 90.69 208 ILE A O 1
ATOM 1695 N N . ALA A 1 209 ? -6.394 1.153 4.413 1.00 90.75 209 ALA A N 1
ATOM 1696 C CA . ALA A 1 209 ? -7.841 1.263 4.237 1.00 90.75 209 ALA A CA 1
ATOM 1697 C C . ALA A 1 209 ? -8.633 0.566 5.361 1.00 90.75 209 ALA A C 1
ATOM 1699 O O . ALA A 1 209 ? -9.634 1.104 5.837 1.00 90.75 209 ALA A O 1
ATOM 1700 N N . LEU A 1 210 ? -8.182 -0.597 5.839 1.00 88.81 210 LEU A N 1
ATOM 1701 C CA . LEU A 1 210 ? -8.820 -1.330 6.936 1.00 88.81 210 LEU A CA 1
ATOM 1702 C C . LEU A 1 210 ? -8.662 -0.611 8.284 1.00 88.81 210 LEU A C 1
ATOM 1704 O O . LEU A 1 210 ? -9.639 -0.514 9.031 1.00 88.81 210 LEU A O 1
ATOM 1708 N N . ILE A 1 211 ? -7.485 -0.038 8.576 1.00 86.56 211 ILE A N 1
ATOM 1709 C CA . ILE A 1 211 ? -7.294 0.821 9.760 1.00 86.56 211 ILE A CA 1
ATOM 1710 C C . ILE A 1 211 ? -8.205 2.053 9.669 1.00 86.56 211 ILE A C 1
ATOM 1712 O O . ILE A 1 211 ? -8.839 2.428 10.657 1.00 86.56 211 ILE A O 1
ATOM 1716 N N . PHE A 1 212 ? -8.339 2.657 8.485 1.00 86.31 212 PHE A N 1
ATOM 1717 C CA . PHE A 1 212 ? -9.245 3.783 8.261 1.00 86.31 212 PHE A CA 1
ATOM 1718 C C . PHE A 1 212 ? -10.725 3.416 8.480 1.00 86.31 212 PHE A C 1
ATOM 1720 O O . PHE A 1 212 ? -11.434 4.138 9.181 1.00 86.31 212 PHE A O 1
ATOM 1727 N N . VAL A 1 213 ? -11.187 2.268 7.972 1.00 85.75 213 VAL A N 1
ATOM 1728 C CA . VAL A 1 213 ? -12.554 1.753 8.198 1.00 85.75 213 VAL A CA 1
ATOM 1729 C C . VAL A 1 213 ? -12.810 1.455 9.678 1.00 85.75 213 VAL A C 1
ATOM 1731 O O . VAL A 1 213 ? -13.859 1.823 10.209 1.00 85.75 213 VAL A O 1
ATOM 1734 N N . LEU A 1 214 ? -11.847 0.854 10.380 1.00 80.25 214 LEU A N 1
ATOM 1735 C CA . LEU A 1 214 ? -11.902 0.678 11.835 1.00 80.25 214 LEU A CA 1
ATOM 1736 C C . LEU A 1 214 ? -11.932 2.042 12.557 1.00 80.25 214 LEU A C 1
ATOM 1738 O O . LEU A 1 214 ? -12.613 2.199 13.572 1.00 80.25 214 LEU A O 1
ATOM 1742 N N . GLY A 1 215 ? -11.274 3.051 11.984 1.00 73.81 215 GLY A N 1
ATOM 1743 C CA . GLY A 1 215 ? -11.283 4.442 12.425 1.00 73.81 215 GLY A CA 1
ATOM 1744 C C . GLY A 1 215 ? -12.609 5.186 12.251 1.00 73.81 215 GLY A C 1
ATOM 1745 O O . GLY A 1 215 ? -12.914 6.050 13.079 1.00 73.81 215 GLY A O 1
ATOM 1746 N N . LEU A 1 216 ? -13.393 4.839 11.223 1.00 75.75 216 LEU A N 1
ATOM 1747 C CA . LEU A 1 216 ? -14.716 5.404 10.921 1.00 75.75 216 LEU A CA 1
ATOM 1748 C C . LEU A 1 216 ? -15.840 4.871 11.820 1.00 75.75 216 LEU A C 1
ATOM 1750 O O . LEU A 1 216 ? -16.886 5.512 11.918 1.00 75.75 216 LEU A O 1
ATOM 1754 N N . ARG A 1 217 ? -15.656 3.717 12.478 1.00 70.06 217 ARG A N 1
ATOM 1755 C CA . ARG A 1 217 ? -16.661 3.070 13.348 1.00 70.06 217 ARG A CA 1
ATOM 1756 C C . ARG A 1 217 ? -16.857 3.842 14.663 1.00 70.06 217 ARG A C 1
ATOM 1758 O O . ARG A 1 217 ? -16.427 3.414 15.732 1.00 70.06 217 ARG A O 1
ATOM 1765 N N . LYS A 1 218 ? -17.491 5.012 14.556 1.00 55.66 218 LYS A N 1
ATOM 1766 C CA . LYS A 1 218 ? -17.698 5.997 15.626 1.00 55.66 218 LYS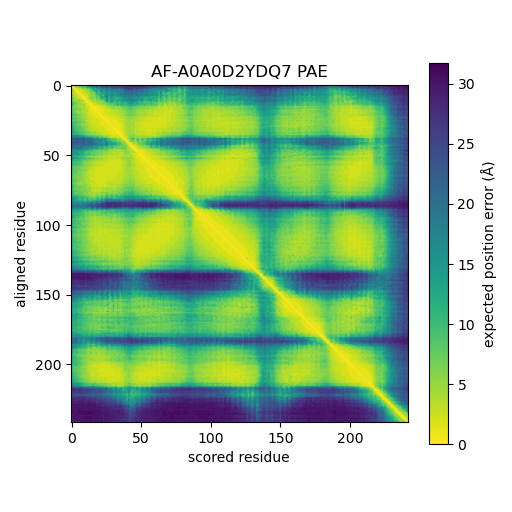 A CA 1
ATOM 1767 C C . LYS A 1 218 ? -19.007 5.775 16.390 1.00 55.66 218 LYS A C 1
ATOM 1769 O O . LYS A 1 218 ? -19.022 5.914 17.607 1.00 55.66 218 LYS A O 1
ATOM 1774 N N . ASP A 1 219 ? -20.073 5.338 15.732 1.00 44.69 219 ASP A N 1
ATOM 1775 C CA . ASP A 1 219 ? -21.350 5.080 16.406 1.00 44.69 219 ASP A CA 1
ATOM 1776 C C . ASP A 1 219 ? -21.439 3.619 16.871 1.00 44.69 219 ASP A C 1
ATOM 1778 O O . ASP A 1 219 ? -21.316 2.686 16.081 1.00 44.69 219 ASP A O 1
ATOM 1782 N N . ASN A 1 220 ? -21.595 3.422 18.186 1.00 49.56 220 ASN A N 1
ATOM 1783 C CA . ASN A 1 220 ? -21.556 2.123 18.886 1.00 49.56 220 ASN A CA 1
ATOM 1784 C C . ASN A 1 220 ? -20.256 1.300 18.721 1.00 49.56 220 ASN A C 1
ATOM 1786 O O . ASN A 1 220 ? -20.217 0.122 19.087 1.00 49.56 220 ASN A O 1
ATOM 1790 N N . GLY A 1 221 ? -19.185 1.907 18.204 1.00 51.78 221 GLY A N 1
ATOM 1791 C CA . GLY A 1 221 ? -17.872 1.279 18.081 1.00 51.78 221 GLY A CA 1
ATOM 1792 C C . GLY A 1 221 ? -17.136 1.124 19.416 1.00 51.78 221 GLY A C 1
ATOM 1793 O O . GLY A 1 221 ? -17.466 1.748 20.426 1.00 51.78 221 GLY A O 1
ATOM 1794 N N . LEU A 1 222 ? -16.082 0.303 19.410 1.00 54.41 222 LEU A N 1
ATOM 1795 C CA . LEU A 1 222 ? -15.243 0.047 20.589 1.00 54.41 222 LEU A CA 1
ATOM 1796 C C . LEU A 1 222 ? -14.656 1.346 21.188 1.00 54.41 222 LEU A C 1
ATOM 1798 O O . LEU A 1 222 ? -14.591 1.496 22.405 1.00 54.41 222 LEU A O 1
ATOM 1802 N N . TRP A 1 223 ? -14.310 2.298 20.317 1.00 57.03 223 TRP A N 1
ATOM 1803 C CA . TRP A 1 223 ? -13.604 3.551 20.620 1.00 57.03 223 TRP A CA 1
ATOM 1804 C C . TRP A 1 223 ? -14.463 4.680 21.191 1.00 57.03 223 TRP A C 1
ATOM 1806 O O . TRP A 1 223 ? -13.934 5.718 21.573 1.00 57.03 223 TRP A O 1
ATOM 1816 N N . THR A 1 224 ? -15.787 4.517 21.230 1.00 53.50 224 THR A N 1
ATOM 1817 C CA . THR A 1 224 ? -16.711 5.598 21.626 1.00 53.50 224 THR A CA 1
ATOM 1818 C C . THR A 1 224 ? -17.517 5.305 22.882 1.00 53.50 224 THR A C 1
ATOM 1820 O O . THR A 1 224 ? -18.326 6.128 23.309 1.00 53.50 224 THR A O 1
ATOM 1823 N N . THR A 1 225 ? -17.213 4.193 23.557 1.00 50.22 225 THR A N 1
ATOM 1824 C CA . THR A 1 225 ? -17.503 4.078 24.990 1.00 50.22 225 THR A CA 1
ATOM 1825 C C . THR A 1 225 ? -16.424 4.865 25.746 1.00 50.22 225 THR A C 1
ATOM 1827 O O . THR A 1 225 ? -15.270 4.442 25.695 1.00 50.22 225 THR A O 1
ATOM 1830 N N 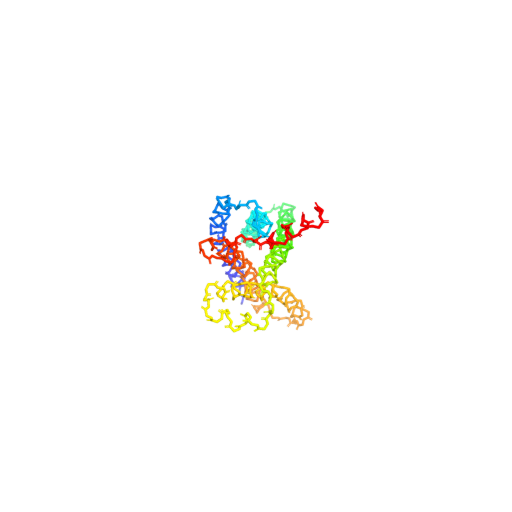. PRO A 1 226 ? -16.732 5.968 26.457 1.00 48.00 226 PRO A N 1
ATOM 1831 C CA . PRO A 1 226 ? -15.730 6.629 27.285 1.00 48.00 226 PRO A CA 1
ATOM 1832 C C . PRO A 1 226 ? -15.238 5.656 28.359 1.00 48.00 226 PRO A C 1
ATOM 1834 O O . PRO A 1 226 ? -16.038 4.947 28.982 1.00 48.00 226 PRO A O 1
ATOM 1837 N N . SER A 1 227 ? -13.927 5.631 28.594 1.00 46.31 227 SER A N 1
ATOM 1838 C CA . SER A 1 227 ? -13.315 4.853 29.667 1.00 46.31 227 SER A CA 1
ATOM 1839 C C . SER A 1 227 ? -13.677 5.459 31.023 1.00 46.31 227 SER A C 1
ATOM 1841 O O . SER A 1 227 ? -12.893 6.190 31.627 1.00 46.31 227 SER A O 1
ATOM 1843 N N . ARG A 1 228 ? -14.875 5.125 31.521 1.00 43.66 228 ARG A N 1
ATOM 1844 C CA . ARG A 1 228 ? -15.225 5.252 32.938 1.00 43.66 228 ARG A CA 1
ATOM 1845 C C . ARG A 1 228 ? -14.319 4.326 33.751 1.00 43.66 228 ARG A C 1
ATOM 1847 O O . ARG A 1 228 ? -14.699 3.213 34.106 1.00 43.66 228 ARG A O 1
ATOM 1854 N N . LEU A 1 229 ? -13.120 4.824 34.047 1.00 44.62 229 LEU A N 1
ATOM 1855 C CA . LEU A 1 229 ? -12.397 4.479 35.264 1.00 44.62 229 LEU A CA 1
ATOM 1856 C C . LEU A 1 229 ? -13.393 4.556 36.439 1.00 44.62 229 LEU A C 1
ATOM 1858 O O . LEU A 1 229 ? -14.192 5.498 36.477 1.00 44.62 229 LEU A O 1
ATOM 1862 N N . PRO A 1 230 ? -13.394 3.590 37.373 1.00 43.88 230 PRO A N 1
ATOM 1863 C CA . PRO A 1 230 ? -14.351 3.560 38.475 1.00 43.88 230 PRO A CA 1
ATOM 1864 C C . PRO A 1 230 ? -14.030 4.642 39.521 1.00 43.88 230 PRO A C 1
ATOM 1866 O O . PRO A 1 230 ? -13.470 4.367 40.580 1.00 43.88 230 PRO A O 1
ATOM 1869 N N . GLY A 1 231 ? -14.415 5.888 39.223 1.00 42.66 231 GLY A N 1
ATOM 1870 C CA . GLY A 1 231 ? -14.337 7.033 40.141 1.00 42.66 231 GLY A CA 1
ATOM 1871 C C . GLY A 1 231 ? -15.225 6.888 41.385 1.00 42.66 231 GLY A C 1
ATOM 1872 O O . GLY A 1 231 ? -15.015 7.582 42.377 1.00 42.66 231 GLY A O 1
ATOM 1873 N N . ASP A 1 232 ? -16.149 5.925 41.374 1.00 40.69 232 ASP A N 1
ATOM 1874 C CA . ASP A 1 232 ? -17.068 5.604 42.473 1.00 40.69 232 ASP A CA 1
ATOM 1875 C C . ASP A 1 232 ? -16.367 5.039 43.734 1.00 40.69 232 ASP A C 1
ATOM 1877 O O . ASP A 1 232 ? -17.023 4.769 44.737 1.00 40.69 232 ASP A O 1
ATOM 1881 N N . LEU A 1 233 ? -15.034 4.888 43.722 1.00 44.53 233 LEU A N 1
ATOM 1882 C CA . LEU A 1 233 ? -14.222 4.564 44.906 1.00 44.53 233 LEU A CA 1
ATOM 1883 C C . LEU A 1 233 ? -13.840 5.786 45.768 1.00 44.53 233 LEU A C 1
ATOM 1885 O O . LEU A 1 233 ? -13.387 5.612 46.898 1.00 44.53 233 LEU A O 1
ATOM 1889 N N . VAL A 1 234 ? -14.030 7.017 45.281 1.00 47.00 234 VAL A N 1
ATOM 1890 C CA . VAL A 1 234 ? -13.615 8.244 45.990 1.00 47.00 234 VAL A CA 1
ATOM 1891 C C . VAL A 1 234 ? -14.497 8.663 47.195 1.00 47.00 234 VAL A C 1
ATOM 1893 O O . VAL A 1 234 ? -13.928 9.184 48.156 1.00 47.00 234 VAL A O 1
ATOM 1896 N N . PRO A 1 235 ? -15.833 8.441 47.263 1.00 41.53 235 PRO A N 1
ATOM 1897 C CA . PRO A 1 235 ? -16.641 8.958 48.379 1.00 41.53 235 PRO A CA 1
ATOM 1898 C C . PRO A 1 235 ? -16.470 8.193 49.707 1.00 41.53 235 PRO A C 1
ATOM 1900 O O . PRO A 1 235 ? -16.981 8.637 50.733 1.00 41.53 235 PRO A O 1
ATOM 1903 N N . ALA A 1 236 ? -15.749 7.067 49.727 1.00 40.56 236 ALA A N 1
ATOM 1904 C CA . ALA A 1 236 ? -15.605 6.227 50.919 1.00 40.56 236 ALA A CA 1
ATOM 1905 C C . ALA A 1 236 ? -14.635 6.785 51.984 1.00 40.56 236 ALA A C 1
ATOM 1907 O O . ALA A 1 236 ? -14.743 6.429 53.156 1.00 40.56 236 ALA A O 1
ATOM 1908 N N . MET A 1 237 ? -13.688 7.657 51.612 1.00 38.12 237 MET A N 1
ATOM 1909 C CA . MET A 1 237 ? -12.575 8.042 52.500 1.00 38.12 237 MET A CA 1
ATOM 1910 C C . MET A 1 237 ? -12.855 9.230 53.442 1.00 38.12 237 MET A C 1
ATOM 1912 O O . MET A 1 237 ? -12.024 9.532 54.294 1.00 38.12 237 MET A O 1
ATOM 1916 N N . ASN A 1 238 ? -14.028 9.868 53.341 1.00 40.94 238 ASN A N 1
ATOM 1917 C CA . ASN A 1 238 ? -14.418 11.016 54.178 1.00 40.94 238 ASN A CA 1
ATOM 1918 C C . ASN A 1 238 ? -15.312 10.658 55.384 1.00 40.94 238 ASN A C 1
ATOM 1920 O O . ASN A 1 238 ? -15.716 11.552 56.120 1.00 40.94 238 ASN A O 1
ATOM 1924 N N . VAL A 1 239 ? -15.621 9.375 55.615 1.00 47.38 239 VAL A N 1
ATOM 1925 C CA . VAL A 1 239 ? -16.571 8.939 56.667 1.00 47.38 239 VAL A CA 1
ATOM 1926 C C . VAL A 1 239 ? -15.876 8.565 57.994 1.00 47.38 239 VAL A C 1
ATOM 1928 O O . VAL A 1 239 ? -16.542 8.314 58.989 1.00 47.38 239 VAL A O 1
ATOM 1931 N N . ILE A 1 240 ? -14.536 8.579 58.052 1.00 44.72 240 ILE A N 1
ATOM 1932 C CA . ILE A 1 240 ? -13.747 8.226 59.257 1.00 44.72 240 ILE A CA 1
ATOM 1933 C C . ILE A 1 240 ? -13.037 9.461 59.858 1.00 44.72 240 ILE A C 1
ATOM 1935 O O . ILE A 1 240 ? -11.907 9.385 60.340 1.00 44.72 240 ILE A O 1
ATOM 1939 N N . LYS A 1 241 ? -13.696 10.626 59.792 1.00 42.41 241 LYS A N 1
ATOM 1940 C CA . LYS A 1 241 ? -13.337 11.860 60.518 1.00 42.41 241 LYS A CA 1
ATOM 1941 C C . LYS A 1 241 ? -14.599 12.613 60.961 1.00 42.41 241 LYS A C 1
ATOM 1943 O O . LYS A 1 241 ? -14.915 13.676 60.431 1.00 42.41 241 LYS A O 1
ATOM 1948 N N . GLY A 1 242 ? -15.295 12.024 61.930 1.00 40.81 242 GLY A N 1
ATOM 1949 C CA . GLY A 1 242 ? -16.391 12.600 62.712 1.00 40.81 242 GLY A CA 1
ATOM 1950 C C . GLY A 1 242 ? -16.339 12.015 64.113 1.00 40.81 242 GLY A C 1
ATOM 1951 O O . GLY A 1 242 ? -16.130 10.784 64.185 1.00 40.81 242 GLY A O 1
#

Foldseek 3Di:
DDPVVVLVLLLVLLVVLLVLLVVLLVVLVVLLVVLVPDDDDPQFLLVVLSVLLNVLSVLLNQLSVLVSVLSVLVSVLSVCVVVVPDPDVVVSVVSNVVSVVSNVSSVVSVVVSLVSLVVSLVSVVVSVVLLVVLVPDPVVVVVVVVVPVLSVVLVVLSVVLVVLSVVLVVLVVVVVVVVVPDDDDPSVVSVVVSVNSSSSSVSSSSSSVSSSVSSPPQPVHSRPPRPPPPPVVPPPPPPPPD

Solvent-accessible surface area (backbone atoms only — not comparable to full-atom values): 13607 Å² total; per-residue (Å²): 139,50,72,73,56,56,54,48,65,61,46,54,54,50,55,53,46,33,52,68,46,54,67,49,51,63,61,51,49,52,52,39,58,56,51,68,74,61,80,76,62,92,82,32,68,44,47,60,21,62,50,40,45,70,50,31,39,59,37,44,50,53,17,51,54,32,43,33,51,30,46,56,48,50,56,50,49,54,53,44,64,72,66,71,77,68,96,48,67,71,58,55,54,50,50,53,55,52,40,53,48,38,37,55,52,17,50,54,32,44,54,52,26,50,52,40,47,51,50,23,51,49,37,42,48,50,35,50,49,52,62,50,62,78,53,75,56,72,77,64,44,65,62,56,33,73,81,32,61,71,56,44,55,54,50,49,51,52,52,50,38,55,54,55,64,53,43,55,63,52,49,55,54,49,49,56,57,49,63,78,68,61,87,85,59,65,75,63,51,54,57,48,52,42,52,46,57,49,50,54,55,51,50,54,48,49,41,54,51,52,55,48,54,63,67,66,44,56,81,91,22,83,74,59,58,76,82,76,66,80,66,85,66,63,79,69,76,71,76,87,78,126

Radius of gyration: 24.81 Å; Cα contacts (8 Å, |Δi|>4): 155; chains: 1; bounding box: 50×36×95 Å